Protein AF-L8FSL2-F1 (afdb_monomer_lite)

Structure (mmCIF, N/CA/C/O backbone):
data_AF-L8FSL2-F1
#
_entry.id   AF-L8FSL2-F1
#
loop_
_atom_site.group_PDB
_atom_site.id
_atom_site.type_symbol
_atom_site.label_atom_id
_atom_site.label_alt_id
_atom_site.label_comp_id
_atom_site.label_asym_id
_atom_site.label_entity_id
_atom_site.label_seq_id
_atom_site.pdbx_PDB_ins_code
_atom_site.Cartn_x
_atom_site.Cartn_y
_atom_site.Cartn_z
_atom_site.occupancy
_atom_site.B_iso_or_equiv
_atom_site.auth_seq_id
_atom_site.auth_comp_id
_atom_site.auth_asym_id
_atom_site.auth_atom_id
_atom_site.pdbx_PDB_model_num
ATOM 1 N N . MET A 1 1 ? -20.593 7.889 14.963 1.00 85.62 1 MET A N 1
ATOM 2 C CA . MET A 1 1 ? -21.126 7.656 16.326 1.00 85.62 1 MET A CA 1
ATOM 3 C C . MET A 1 1 ? -20.438 6.464 16.985 1.00 85.62 1 MET A C 1
ATOM 5 O O . MET A 1 1 ? -19.899 6.651 18.063 1.00 85.62 1 MET A O 1
ATOM 9 N N . LEU A 1 2 ? -20.350 5.302 16.321 1.00 91.69 2 LEU A N 1
ATOM 10 C CA . LEU A 1 2 ? -19.698 4.102 16.872 1.00 91.69 2 LEU A CA 1
ATOM 11 C C . LEU A 1 2 ? -18.225 4.297 17.281 1.00 91.69 2 LEU A C 1
ATOM 13 O O . LEU A 1 2 ? -17.812 3.770 18.304 1.00 91.69 2 LEU A O 1
ATOM 17 N N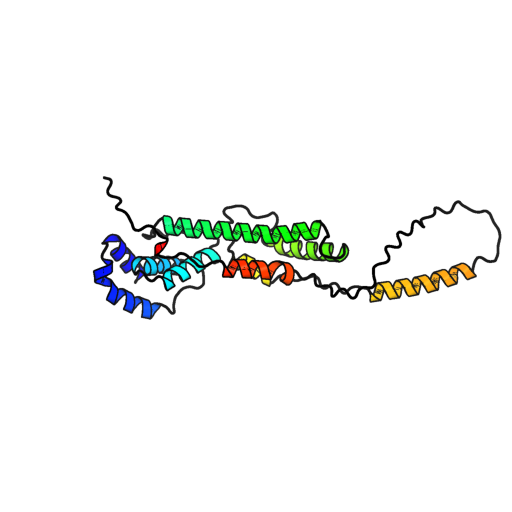 . ALA A 1 3 ? -17.456 5.118 16.560 1.00 90.88 3 ALA A N 1
ATOM 18 C CA . ALA A 1 3 ? -16.078 5.433 16.952 1.00 90.88 3 ALA A CA 1
ATOM 19 C C . ALA A 1 3 ? -15.971 6.127 18.324 1.00 90.88 3 ALA A C 1
ATOM 21 O O . ALA A 1 3 ? -15.072 5.805 19.084 1.00 90.88 3 ALA A O 1
ATOM 22 N N . LYS A 1 4 ? -16.925 7.002 18.679 1.00 91.56 4 LYS A N 1
ATOM 23 C CA . LYS A 1 4 ? -16.974 7.623 20.017 1.00 91.56 4 LYS A CA 1
ATOM 24 C C . LYS A 1 4 ? -17.310 6.606 21.104 1.00 91.56 4 LYS A C 1
ATOM 26 O O . LYS A 1 4 ? -16.819 6.698 22.215 1.00 91.56 4 LYS A O 1
ATOM 31 N N . VAL A 1 5 ? -18.171 5.638 20.785 1.00 92.75 5 VAL A N 1
ATOM 32 C CA . VAL A 1 5 ? -18.437 4.517 21.696 1.00 92.75 5 VAL A CA 1
ATOM 33 C C . VAL A 1 5 ? -17.178 3.666 21.846 1.00 92.75 5 VAL A C 1
ATOM 35 O O . VAL A 1 5 ? -16.868 3.260 22.950 1.00 92.75 5 VAL A O 1
ATOM 38 N N . SER A 1 6 ? -16.430 3.448 20.761 1.00 92.94 6 SER A N 1
ATOM 39 C CA . SER A 1 6 ? -15.174 2.683 20.789 1.00 92.94 6 SER A CA 1
ATOM 40 C C . SER A 1 6 ? -14.124 3.354 21.672 1.00 92.94 6 SER A C 1
ATOM 42 O O . SER A 1 6 ? -13.482 2.674 22.453 1.00 92.94 6 SER A O 1
ATOM 44 N N . GLU A 1 7 ? -13.996 4.678 21.580 1.00 92.25 7 GLU A N 1
ATOM 45 C CA . GLU A 1 7 ? -13.141 5.488 22.456 1.00 92.25 7 GLU A CA 1
ATOM 46 C C . GLU A 1 7 ? -13.506 5.282 23.934 1.00 92.25 7 GLU A C 1
ATOM 48 O O . GLU A 1 7 ? -12.658 4.880 24.716 1.00 92.25 7 GLU A O 1
ATOM 53 N N . LEU A 1 8 ? -14.790 5.405 24.295 1.00 92.44 8 LEU A N 1
ATOM 54 C CA . LEU A 1 8 ? -15.246 5.159 25.671 1.00 92.44 8 LEU A CA 1
ATOM 55 C C . LEU A 1 8 ? -15.024 3.716 26.142 1.00 92.44 8 LEU A C 1
ATOM 57 O O . LEU A 1 8 ? -14.771 3.489 27.320 1.00 92.44 8 LEU A O 1
ATOM 61 N N . VAL A 1 9 ? -15.182 2.740 25.250 1.00 91.56 9 VAL A N 1
ATOM 62 C CA . VAL A 1 9 ? -15.001 1.319 25.575 1.00 91.56 9 VAL A CA 1
ATOM 63 C C . VAL A 1 9 ? -13.530 0.996 25.814 1.00 91.56 9 VAL A C 1
ATOM 65 O O . VAL A 1 9 ? -13.242 0.214 26.716 1.00 91.56 9 VAL A O 1
ATOM 68 N N . ASP A 1 10 ? -12.625 1.603 25.042 1.00 88.62 10 ASP A N 1
ATOM 69 C CA . ASP A 1 10 ? -11.177 1.496 25.248 1.00 88.62 10 ASP A CA 1
ATOM 70 C C . ASP A 1 10 ? -10.758 2.200 26.550 1.00 88.62 10 ASP A C 1
ATOM 72 O O . ASP A 1 10 ? -10.072 1.599 27.373 1.00 88.62 10 ASP A O 1
ATOM 76 N N . ASP A 1 11 ? -11.266 3.415 26.798 1.00 88.88 11 ASP A N 1
ATOM 77 C CA . ASP A 1 11 ? -10.952 4.208 27.996 1.00 88.88 11 ASP A CA 1
ATOM 78 C C . ASP A 1 11 ? -11.447 3.561 29.303 1.00 88.88 11 ASP A C 1
ATOM 80 O O . ASP A 1 11 ? -10.788 3.653 30.340 1.00 88.88 11 ASP A O 1
ATOM 84 N N . LEU A 1 12 ? -12.632 2.939 29.280 1.00 89.25 12 LEU A N 1
ATOM 85 C CA . LEU A 1 12 ? -13.256 2.310 30.452 1.00 89.25 12 LEU A CA 1
ATOM 86 C C . LEU A 1 12 ? -12.946 0.812 30.581 1.00 89.25 12 LEU A C 1
ATOM 88 O O . LEU A 1 12 ? -13.422 0.198 31.537 1.00 89.25 12 LEU A O 1
ATOM 92 N N . ASP A 1 13 ? -12.210 0.235 29.626 1.00 87.06 13 ASP A N 1
ATOM 93 C CA . ASP A 1 13 ? -11.911 -1.201 29.521 1.00 87.06 13 ASP A CA 1
ATOM 94 C C . ASP A 1 13 ? -13.163 -2.080 29.724 1.00 87.06 13 ASP A C 1
ATOM 96 O O . ASP A 1 13 ? -13.193 -2.998 30.542 1.00 87.06 13 ASP A O 1
ATOM 100 N N . CYS A 1 14 ? -14.251 -1.739 29.020 1.00 89.88 14 CYS A N 1
ATOM 101 C CA . CYS A 1 14 ? -15.583 -2.324 29.239 1.00 89.88 14 CYS A CA 1
ATOM 102 C C . CYS A 1 14 ? -16.149 -3.061 28.014 1.00 89.88 14 CYS A C 1
ATOM 104 O O . CYS A 1 14 ? -17.360 -3.081 27.764 1.00 89.88 14 CYS A O 1
ATOM 106 N N . TYR A 1 15 ? -15.261 -3.667 27.221 1.00 89.50 15 TYR A N 1
ATOM 107 C CA . TYR A 1 15 ? -15.635 -4.411 26.017 1.00 89.50 15 TYR A CA 1
ATOM 108 C C . TYR A 1 15 ? -16.675 -5.503 26.307 1.00 89.50 15 TYR A C 1
ATOM 110 O O . TYR A 1 15 ? -17.661 -5.597 25.573 1.00 89.50 15 TYR A O 1
ATOM 118 N N . GLU A 1 16 ? -16.510 -6.297 27.376 1.00 89.88 16 GLU A N 1
ATOM 119 C CA . GLU A 1 16 ? -17.418 -7.421 27.648 1.00 89.88 16 GLU A CA 1
ATOM 120 C C . GLU A 1 16 ? -18.869 -6.964 27.875 1.00 89.88 16 GLU A C 1
ATOM 122 O O . GLU A 1 16 ? -19.811 -7.682 27.543 1.00 89.88 16 GLU A O 1
ATOM 127 N N . GLN A 1 17 ? -19.077 -5.758 28.411 1.00 91.50 17 GLN A N 1
ATOM 128 C CA . GLN A 1 17 ? -20.413 -5.224 28.690 1.00 91.50 17 GLN A CA 1
ATOM 129 C C . GLN A 1 17 ? -21.128 -4.742 27.422 1.00 91.50 17 GLN A C 1
ATOM 131 O O . GLN A 1 17 ? -22.359 -4.663 27.403 1.00 91.50 17 GLN A O 1
ATOM 136 N N . VAL A 1 18 ? -20.380 -4.419 26.364 1.00 91.19 18 VAL A N 1
ATOM 137 C CA . VAL A 1 18 ? -20.924 -3.867 25.115 1.00 91.19 18 VAL A CA 1
ATOM 138 C C . VAL A 1 18 ? -20.806 -4.810 23.922 1.00 91.19 18 VAL A C 1
ATOM 140 O O . VAL A 1 18 ? -21.361 -4.493 22.873 1.00 91.19 18 VAL A O 1
ATOM 143 N N . GLU A 1 19 ? -20.130 -5.953 24.066 1.00 90.69 19 GLU A N 1
ATOM 144 C CA . GLU A 1 19 ? -19.794 -6.893 22.986 1.00 90.69 19 GLU A CA 1
ATOM 145 C C . GLU A 1 19 ? -20.994 -7.208 22.081 1.00 90.69 19 GLU A C 1
ATOM 147 O O . GLU A 1 19 ? -20.946 -6.976 20.872 1.00 90.69 19 GLU A O 1
ATOM 152 N N . VAL A 1 20 ? -22.117 -7.634 22.671 1.00 90.12 20 VAL A N 1
ATOM 153 C CA . VAL A 1 20 ? -23.330 -8.011 21.923 1.00 90.12 20 VAL A CA 1
ATOM 154 C C . VAL A 1 20 ? -23.884 -6.842 21.105 1.00 90.12 20 VAL A C 1
ATOM 156 O O . VAL A 1 20 ? -24.297 -7.016 19.957 1.00 90.12 20 VAL A O 1
ATOM 159 N N . PHE A 1 21 ? -23.902 -5.638 21.677 1.00 90.44 21 PHE A N 1
ATOM 160 C CA . PHE A 1 21 ? -24.404 -4.452 20.985 1.00 90.44 21 PHE A CA 1
ATOM 161 C C . PHE A 1 21 ? -23.424 -3.972 19.912 1.00 90.44 21 PHE A C 1
ATOM 163 O O . PHE A 1 21 ? -23.852 -3.620 18.811 1.00 90.44 21 PHE A O 1
ATOM 170 N N . GLY A 1 22 ? -22.124 -4.026 20.207 1.00 91.12 22 GLY A N 1
ATOM 171 C CA . GLY A 1 22 ? -21.040 -3.731 19.277 1.00 91.12 22 GLY A CA 1
ATOM 172 C C . GLY A 1 22 ? -21.148 -4.567 18.010 1.00 91.12 22 GLY A C 1
ATOM 173 O O . GLY A 1 22 ? -21.210 -4.011 16.914 1.00 91.12 22 GLY A O 1
ATOM 174 N N . ASP A 1 23 ? -21.289 -5.883 18.157 1.00 90.88 23 ASP A N 1
ATOM 175 C CA . ASP A 1 23 ? -21.471 -6.812 17.041 1.00 90.88 23 ASP A CA 1
ATOM 176 C C . ASP A 1 23 ? -22.681 -6.460 16.168 1.00 90.88 23 ASP A C 1
ATOM 178 O O . ASP A 1 23 ? -22.596 -6.465 14.936 1.00 90.88 23 ASP A O 1
ATOM 182 N N . ILE A 1 24 ? -23.818 -6.125 16.787 1.00 92.19 24 ILE A N 1
ATOM 183 C CA . ILE A 1 24 ? -25.038 -5.746 16.062 1.00 92.19 24 ILE A CA 1
ATOM 184 C C . ILE A 1 24 ? -24.805 -4.463 15.256 1.00 92.19 24 ILE A C 1
ATOM 186 O O . ILE A 1 24 ? -25.139 -4.414 14.068 1.00 92.19 24 ILE A O 1
ATOM 190 N N . TRP A 1 25 ? -24.224 -3.432 15.872 1.00 92.94 25 TRP A N 1
ATOM 191 C CA . TRP A 1 25 ? -23.958 -2.157 15.205 1.00 92.94 25 TRP A CA 1
ATOM 192 C C . TRP A 1 25 ? -22.940 -2.304 14.075 1.00 92.94 25 TRP A C 1
ATOM 194 O O . TRP A 1 25 ? -23.129 -1.742 12.996 1.00 92.94 25 TRP A O 1
ATOM 204 N N . ILE A 1 26 ? -21.888 -3.095 14.287 1.00 93.44 26 ILE A N 1
ATOM 205 C CA . ILE A 1 26 ? -20.849 -3.340 13.286 1.00 93.44 26 ILE A CA 1
ATOM 206 C C . ILE A 1 26 ? -21.430 -4.064 12.076 1.00 93.44 26 ILE A C 1
ATOM 208 O O . ILE A 1 26 ? -21.218 -3.610 10.955 1.00 93.44 26 ILE A O 1
ATOM 212 N N . ARG A 1 27 ? -22.232 -5.118 12.268 1.00 90.88 27 ARG A N 1
ATOM 213 C CA . ARG A 1 27 ? -22.874 -5.851 11.157 1.00 90.88 27 ARG A CA 1
ATOM 214 C C . ARG A 1 27 ? -23.773 -4.964 10.298 1.00 90.88 27 ARG A C 1
ATOM 216 O O . ARG A 1 27 ? -23.866 -5.160 9.089 1.00 90.88 27 ARG A O 1
ATOM 223 N N . GLN A 1 28 ? -24.437 -3.979 10.901 1.00 88.88 28 GLN A N 1
ATOM 224 C CA . GLN A 1 28 ? -25.258 -3.018 10.158 1.00 88.88 28 GLN A CA 1
ATOM 225 C C . GLN A 1 28 ? -24.415 -2.044 9.325 1.00 88.88 28 GLN A C 1
ATOM 227 O O . GLN A 1 28 ? -24.882 -1.552 8.297 1.00 88.88 28 GLN A O 1
ATOM 232 N N . LEU A 1 29 ? -23.179 -1.781 9.750 1.00 86.88 29 LEU A N 1
ATOM 233 C CA . LEU A 1 29 ? -22.280 -0.804 9.142 1.00 86.88 29 LEU A CA 1
ATOM 234 C C . LEU A 1 29 ? -21.191 -1.433 8.261 1.00 86.88 29 LEU A C 1
ATOM 236 O O . LEU A 1 29 ? -20.587 -0.719 7.472 1.00 86.88 29 LEU A O 1
ATOM 240 N N . GLU A 1 30 ? -20.951 -2.740 8.330 1.00 81.25 30 GLU A N 1
ATOM 241 C CA . GLU A 1 30 ? -19.851 -3.438 7.643 1.00 81.25 30 GLU A CA 1
ATOM 242 C C . GLU A 1 30 ? -19.759 -3.134 6.136 1.00 81.25 30 GLU A C 1
ATOM 244 O O . GLU A 1 30 ? -18.671 -2.942 5.595 1.00 81.25 30 GLU A O 1
ATOM 249 N N . LYS A 1 31 ? -20.902 -2.982 5.455 1.00 82.75 31 LYS A N 1
ATOM 250 C CA . LYS A 1 31 ? -20.961 -2.625 4.023 1.00 82.75 31 LYS A CA 1
ATOM 251 C C . LYS A 1 31 ? -20.361 -1.250 3.698 1.00 82.75 31 LYS A C 1
ATOM 253 O O . LYS A 1 31 ? -20.172 -0.940 2.526 1.00 82.75 31 LYS A O 1
ATOM 258 N N . SER A 1 32 ? -20.090 -0.433 4.712 1.00 85.12 32 SER A N 1
ATOM 259 C CA . SER A 1 32 ? -19.511 0.906 4.594 1.00 85.12 32 SER A CA 1
ATOM 260 C C . SER A 1 32 ? -18.005 0.954 4.877 1.00 85.12 32 SER A C 1
ATOM 262 O O . SER A 1 32 ? -17.461 2.050 5.004 1.00 85.12 32 SER A O 1
ATOM 264 N N . LEU A 1 33 ? -17.316 -0.196 4.965 1.00 90.62 33 LEU A N 1
ATOM 265 C CA . LEU A 1 33 ? -15.861 -0.224 5.136 1.00 90.62 33 LEU A CA 1
ATOM 266 C C . LEU A 1 33 ? -15.160 0.542 3.989 1.00 90.62 33 LEU A C 1
ATOM 268 O O . LEU A 1 33 ? -15.317 0.169 2.820 1.00 90.62 33 LEU A O 1
ATOM 272 N N . PRO A 1 34 ? -14.372 1.592 4.291 1.00 92.56 34 PRO A N 1
ATOM 273 C CA . PRO A 1 34 ? -13.714 2.397 3.272 1.00 92.56 34 PRO A CA 1
ATOM 274 C C . PRO A 1 34 ? -12.671 1.605 2.484 1.00 92.56 34 PRO A C 1
ATOM 276 O O . PRO A 1 34 ? -11.894 0.824 3.036 1.00 92.56 34 PRO A O 1
ATOM 279 N N . LYS A 1 35 ? -12.634 1.851 1.173 1.00 93.19 35 LYS A N 1
ATOM 280 C CA . LYS A 1 35 ? -11.647 1.276 0.243 1.00 93.19 35 LYS A CA 1
ATOM 281 C C . LYS A 1 35 ? -10.441 2.183 0.012 1.00 93.19 35 LYS A C 1
ATOM 283 O O . LYS A 1 35 ? -9.518 1.800 -0.692 1.00 93.19 35 LYS A O 1
ATOM 288 N N . GLU A 1 36 ? -10.462 3.376 0.587 1.00 92.56 36 GLU A N 1
ATOM 289 C CA . GLU A 1 36 ? -9.422 4.388 0.452 1.00 92.56 36 GLU A CA 1
ATOM 290 C C . GLU A 1 36 ? -8.966 4.839 1.837 1.00 92.56 36 GLU A C 1
ATOM 292 O O . GLU A 1 36 ? -9.696 4.709 2.826 1.00 92.56 36 GLU A O 1
ATOM 297 N N . TYR A 1 37 ? -7.744 5.364 1.909 1.00 94.81 37 TYR A N 1
ATOM 298 C CA . TYR A 1 37 ? -7.222 5.943 3.137 1.00 94.81 37 TYR A CA 1
ATOM 299 C C . TYR A 1 37 ? -7.880 7.297 3.411 1.00 94.81 37 TYR A C 1
ATOM 301 O O . TYR A 1 37 ? -7.940 8.165 2.545 1.00 94.81 37 TYR A O 1
ATOM 309 N N . GLY A 1 38 ? -8.362 7.479 4.635 1.00 94.62 38 GLY A N 1
ATOM 310 C CA . GLY A 1 38 ? -9.020 8.701 5.070 1.00 94.62 38 GLY A CA 1
ATOM 311 C C . GLY A 1 38 ? -9.521 8.575 6.502 1.00 94.62 38 GLY A C 1
ATOM 312 O O . GLY A 1 38 ? -9.325 7.547 7.156 1.00 94.62 38 GLY A O 1
ATOM 313 N N . ARG A 1 39 ? -10.204 9.619 6.983 1.00 94.88 39 ARG A N 1
ATOM 314 C CA . ARG A 1 39 ? -10.723 9.675 8.357 1.00 94.88 39 ARG A CA 1
ATOM 315 C C . ARG A 1 39 ? -11.571 8.455 8.704 1.00 94.88 39 ARG A C 1
ATOM 317 O O . ARG A 1 39 ? -11.341 7.839 9.737 1.00 94.88 39 ARG A O 1
ATOM 324 N N . ASP A 1 40 ? -12.505 8.084 7.837 1.00 94.62 40 ASP A N 1
ATOM 325 C CA . ASP A 1 40 ? -13.419 6.975 8.111 1.00 94.62 40 ASP A CA 1
ATOM 326 C C . ASP A 1 40 ? -12.681 5.641 8.248 1.00 94.62 40 ASP A C 1
ATOM 328 O O . ASP A 1 40 ? -13.036 4.834 9.103 1.00 94.62 40 ASP A O 1
ATOM 332 N N . LEU A 1 41 ? -11.614 5.421 7.473 1.00 96.50 41 LEU A N 1
ATOM 333 C CA . LEU A 1 41 ? -10.809 4.205 7.587 1.00 96.50 41 LEU A CA 1
ATOM 334 C C . LEU A 1 41 ? -10.105 4.139 8.947 1.00 96.50 41 LEU A C 1
ATOM 336 O O . LEU A 1 41 ? -10.085 3.086 9.575 1.00 96.50 41 LEU A O 1
ATOM 340 N N . ILE A 1 42 ? -9.573 5.269 9.418 1.00 96.44 42 ILE A N 1
ATOM 341 C CA . ILE A 1 42 ? -8.918 5.377 10.728 1.00 96.44 42 ILE A CA 1
ATOM 342 C C . ILE A 1 42 ? -9.926 5.078 11.849 1.00 96.44 42 ILE A C 1
ATOM 344 O O . ILE A 1 42 ? -9.619 4.317 12.767 1.00 96.44 42 ILE A O 1
ATOM 348 N N . LEU A 1 43 ? -11.162 5.582 11.732 1.00 95.50 43 LEU A N 1
ATOM 349 C CA . LEU A 1 43 ? -12.248 5.239 12.657 1.00 95.50 43 LEU A CA 1
ATOM 350 C C . LEU A 1 43 ? -12.561 3.737 12.633 1.00 95.50 43 LEU A C 1
ATOM 352 O O . LEU A 1 43 ? -12.749 3.137 13.687 1.00 95.50 43 LEU A O 1
ATOM 356 N N . TRP A 1 44 ? -12.591 3.113 11.454 1.00 96.38 44 TRP A N 1
ATOM 357 C CA . TRP A 1 44 ? -12.818 1.673 11.323 1.00 96.38 44 TRP A CA 1
ATOM 358 C C . TRP A 1 44 ? -11.684 0.826 11.898 1.00 96.38 44 TRP A C 1
ATOM 360 O O . TRP A 1 44 ? -11.961 -0.233 12.460 1.00 96.38 44 TRP A O 1
ATOM 370 N N . ILE A 1 45 ? -10.433 1.284 11.820 1.00 96.56 45 ILE A N 1
ATOM 371 C CA . ILE A 1 45 ? -9.299 0.634 12.492 1.00 96.56 45 ILE A CA 1
ATOM 372 C C . ILE A 1 45 ? -9.516 0.644 14.008 1.00 96.56 45 ILE A C 1
ATOM 374 O O . ILE A 1 45 ? -9.393 -0.409 14.626 1.00 96.56 45 ILE A O 1
ATOM 378 N N . LEU A 1 46 ? -9.914 1.780 14.596 1.00 95.62 46 LEU A N 1
ATOM 379 C CA . LEU A 1 46 ? -10.239 1.854 16.025 1.00 95.62 46 LEU A CA 1
ATOM 380 C C . LEU A 1 46 ? -11.409 0.929 16.390 1.00 95.62 46 LEU A C 1
ATOM 382 O O . LEU A 1 46 ? -11.271 0.089 17.272 1.00 95.62 46 LEU A O 1
ATOM 386 N N . ILE A 1 47 ? -12.543 1.053 15.690 1.00 95.00 47 ILE A N 1
ATOM 387 C CA . ILE A 1 47 ? -13.756 0.258 15.953 1.00 95.00 47 ILE A CA 1
ATOM 388 C C . ILE A 1 47 ? -13.430 -1.238 15.902 1.00 95.00 47 ILE A C 1
ATOM 390 O O . ILE A 1 47 ? -13.746 -1.985 16.822 1.00 95.00 47 ILE A O 1
ATOM 394 N N . SER A 1 48 ? -12.781 -1.689 14.829 1.00 95.38 48 SER A N 1
ATOM 395 C CA . SER A 1 48 ? -12.472 -3.109 14.650 1.00 95.38 48 SER A CA 1
ATOM 396 C C . SER A 1 48 ? -11.435 -3.632 15.642 1.00 95.38 48 SER A C 1
ATOM 398 O O . SER A 1 48 ? -11.491 -4.806 16.001 1.00 95.38 48 SER A O 1
ATOM 400 N N . PHE A 1 49 ? -10.529 -2.776 16.116 1.00 95.00 49 PHE A N 1
ATOM 401 C CA . PHE A 1 49 ? -9.584 -3.118 17.169 1.00 95.00 49 PHE A CA 1
ATOM 402 C C . PHE A 1 49 ? -10.283 -3.296 18.524 1.00 95.00 49 PHE A C 1
ATOM 404 O O . PHE A 1 49 ? -10.192 -4.370 19.118 1.00 95.00 49 PHE A O 1
ATOM 411 N N . VAL A 1 50 ? -11.033 -2.281 18.968 1.00 93.81 50 VAL A N 1
ATOM 412 C CA . VAL A 1 50 ? -11.721 -2.262 20.271 1.00 93.81 50 VAL A CA 1
ATOM 413 C C . VAL A 1 50 ? -12.746 -3.389 20.372 1.00 93.81 50 VAL A C 1
ATOM 415 O O . VAL A 1 50 ? -12.772 -4.124 21.354 1.00 93.81 50 VAL A O 1
ATOM 418 N N . PHE A 1 51 ? -13.545 -3.593 19.321 1.00 93.38 51 PHE A N 1
ATOM 419 C CA . PHE A 1 51 ? -14.561 -4.647 19.283 1.00 93.38 51 PHE A CA 1
ATOM 420 C C . PHE A 1 51 ? -14.030 -6.010 18.808 1.00 93.38 51 PHE A C 1
ATOM 422 O O . PHE A 1 51 ? -14.815 -6.873 18.420 1.00 93.38 51 PHE A O 1
ATOM 429 N N . ARG A 1 52 ? -12.704 -6.204 18.793 1.00 93.19 52 ARG A N 1
ATOM 430 C CA . ARG A 1 52 ? -12.030 -7.478 18.479 1.00 93.19 52 ARG A CA 1
ATOM 431 C C . ARG A 1 52 ? -12.456 -8.120 17.141 1.00 93.19 52 ARG A C 1
ATOM 433 O O . ARG A 1 52 ? -12.395 -9.338 16.963 1.00 93.19 52 ARG A O 1
ATOM 440 N N . GLN A 1 53 ? -12.803 -7.303 16.145 1.00 94.62 53 GLN A N 1
ATOM 441 C CA . GLN A 1 53 ? -13.220 -7.740 14.808 1.00 94.62 53 GLN A CA 1
ATOM 442 C C . GLN A 1 53 ? -12.011 -8.013 13.907 1.00 94.62 53 GLN A C 1
ATOM 444 O O . GLN A 1 53 ? -11.633 -7.189 13.071 1.00 94.62 53 GLN A O 1
ATOM 449 N N . SER A 1 54 ? -11.412 -9.196 14.051 1.00 94.69 54 SER A N 1
ATOM 450 C CA . SER A 1 54 ? -10.169 -9.576 13.357 1.00 94.69 54 SER A CA 1
ATOM 451 C C . SER A 1 54 ? -10.211 -9.362 11.836 1.00 94.69 54 SER A C 1
ATOM 453 O O . SER A 1 54 ? -9.290 -8.777 11.267 1.00 94.69 54 SER A O 1
ATOM 455 N N . GLY A 1 55 ? -11.296 -9.774 11.169 1.00 94.81 55 GLY A N 1
ATOM 456 C CA . GLY A 1 55 ? -11.435 -9.627 9.715 1.00 94.81 55 GLY A CA 1
ATOM 457 C C . GLY A 1 55 ? -11.472 -8.166 9.259 1.00 94.81 55 GLY A C 1
ATOM 458 O O . GLY A 1 55 ? -10.762 -7.789 8.324 1.00 94.81 55 GLY A O 1
ATOM 459 N N . LEU A 1 56 ? -12.244 -7.330 9.959 1.00 95.94 56 LEU A N 1
ATOM 460 C CA . LEU A 1 56 ? -12.357 -5.902 9.654 1.00 95.94 56 LEU A CA 1
ATOM 461 C C . LEU A 1 56 ? -11.062 -5.161 9.962 1.00 95.94 56 LEU A C 1
ATOM 463 O O . LEU A 1 56 ? -10.622 -4.359 9.144 1.00 95.94 56 LEU A O 1
ATOM 467 N N . PHE A 1 57 ? -10.415 -5.476 11.084 1.00 97.06 57 PHE A N 1
ATOM 468 C CA . PHE A 1 57 ? -9.142 -4.872 11.466 1.00 97.06 57 PHE A CA 1
ATOM 469 C C . PHE A 1 57 ? -8.055 -5.183 10.441 1.00 97.06 57 PHE A C 1
ATOM 471 O O . PHE A 1 57 ? -7.376 -4.284 9.937 1.00 97.06 57 PHE A O 1
ATOM 478 N N . LYS A 1 58 ? -7.954 -6.455 10.047 1.00 97.38 58 LYS A N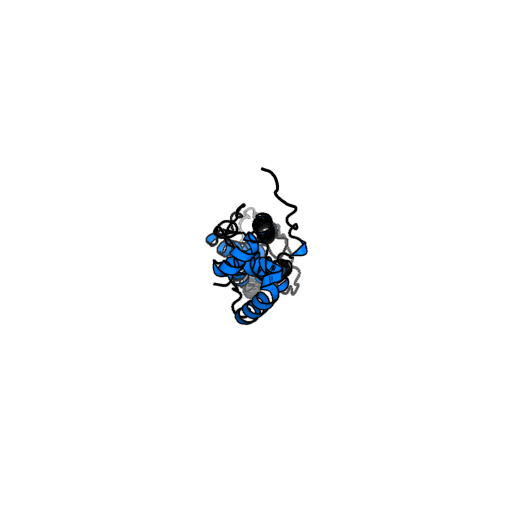 1
ATOM 479 C CA . LYS A 1 58 ? -7.026 -6.905 9.014 1.00 97.38 58 LYS A CA 1
ATOM 480 C C . LYS A 1 58 ? -7.286 -6.200 7.680 1.00 97.38 58 LYS A C 1
ATOM 482 O O . LYS A 1 58 ? -6.356 -5.678 7.070 1.00 97.38 58 LYS A O 1
ATOM 487 N N . SER A 1 59 ? -8.545 -6.110 7.249 1.00 96.81 59 SER A N 1
ATOM 488 C CA . SER A 1 59 ? -8.899 -5.424 6.000 1.00 96.81 59 SER A CA 1
ATOM 489 C C . SER A 1 59 ? -8.628 -3.917 6.058 1.00 96.81 59 SER A C 1
ATOM 491 O O . SER A 1 59 ? -8.048 -3.366 5.125 1.00 96.81 59 SER A O 1
ATOM 493 N N . ALA A 1 60 ? -9.012 -3.241 7.142 1.00 97.31 60 ALA A N 1
ATOM 494 C CA . ALA A 1 60 ? -8.859 -1.796 7.281 1.00 97.31 60 ALA A CA 1
ATOM 495 C C . ALA A 1 60 ? -7.380 -1.383 7.340 1.00 97.31 60 ALA A C 1
ATOM 497 O O . ALA A 1 60 ? -6.956 -0.450 6.658 1.00 97.31 60 ALA A O 1
ATOM 498 N N . THR A 1 61 ? -6.569 -2.125 8.098 1.00 97.94 61 THR A N 1
ATOM 499 C CA . THR A 1 61 ? -5.120 -1.892 8.173 1.00 97.94 61 THR A CA 1
ATOM 500 C C . THR A 1 61 ? -4.422 -2.218 6.855 1.00 97.94 61 THR A C 1
ATOM 502 O O . THR A 1 61 ? -3.546 -1.459 6.443 1.00 97.94 61 THR A O 1
ATOM 505 N N . ARG A 1 62 ? -4.846 -3.268 6.132 1.00 98.00 62 ARG A N 1
ATOM 506 C CA . ARG A 1 62 ? -4.373 -3.540 4.763 1.00 98.00 62 ARG A CA 1
ATOM 507 C C . ARG A 1 62 ? -4.626 -2.347 3.840 1.00 98.00 62 ARG A C 1
ATOM 509 O O . ARG A 1 62 ? -3.709 -1.927 3.137 1.00 98.00 62 ARG A O 1
ATOM 516 N N . THR A 1 63 ? -5.835 -1.784 3.854 1.00 98.06 63 THR A N 1
ATOM 517 C CA . THR A 1 63 ? -6.157 -0.583 3.067 1.00 98.06 63 THR A CA 1
ATOM 518 C C . THR A 1 63 ? -5.257 0.588 3.464 1.00 98.06 63 THR A C 1
ATOM 520 O O . THR A 1 63 ? -4.721 1.263 2.590 1.00 98.06 63 THR A O 1
ATOM 523 N N . ALA A 1 64 ? -5.015 0.805 4.761 1.00 97.88 64 ALA A N 1
ATOM 524 C CA . ALA A 1 64 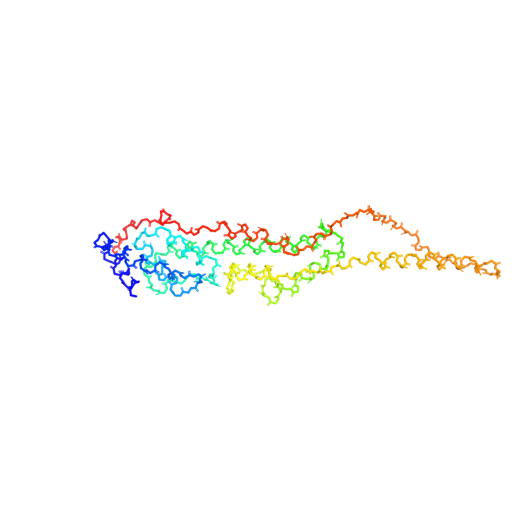? -4.149 1.891 5.219 1.00 97.88 64 ALA A CA 1
ATOM 525 C C . ALA A 1 64 ? -2.702 1.744 4.718 1.00 97.88 64 ALA A C 1
ATOM 527 O O . ALA A 1 64 ? -2.129 2.717 4.232 1.00 97.88 64 ALA A O 1
ATOM 528 N N . ILE A 1 65 ? -2.142 0.531 4.760 1.00 98.25 65 ILE A N 1
ATOM 529 C CA . ILE A 1 65 ? -0.793 0.230 4.251 1.00 98.25 65 ILE A CA 1
ATOM 530 C C . ILE A 1 65 ? -0.685 0.527 2.748 1.00 98.25 65 ILE A C 1
ATOM 532 O O . ILE A 1 65 ? 0.304 1.098 2.296 1.00 98.25 65 ILE A O 1
ATOM 536 N N . LEU A 1 66 ? -1.703 0.149 1.970 1.00 97.94 66 LEU A N 1
ATOM 537 C CA . LEU A 1 66 ? -1.686 0.249 0.509 1.00 97.94 66 LEU A CA 1
ATOM 538 C C . LEU A 1 66 ? -1.991 1.654 -0.027 1.00 97.94 66 LEU A C 1
ATOM 540 O O . LEU A 1 66 ? -1.444 2.051 -1.059 1.00 97.94 66 LEU A O 1
ATOM 544 N N . HIS A 1 67 ? -2.879 2.389 0.645 1.00 97.25 67 HIS A N 1
ATOM 545 C CA . HIS A 1 67 ? -3.431 3.647 0.140 1.00 97.25 67 HIS A CA 1
ATOM 546 C C . HIS A 1 67 ? -2.849 4.897 0.806 1.00 97.25 67 HIS A C 1
ATOM 548 O O . HIS A 1 67 ? -2.983 5.976 0.233 1.00 97.25 67 HIS A O 1
ATOM 554 N N . SER A 1 68 ? -2.211 4.792 1.977 1.00 95.62 68 SER A N 1
ATOM 555 C CA . SER A 1 68 ? -1.671 5.976 2.653 1.00 95.62 68 SER A CA 1
ATOM 556 C C . SER A 1 68 ? -0.532 6.619 1.855 1.00 95.62 68 SER A C 1
ATOM 558 O O . SER A 1 68 ? 0.416 5.947 1.439 1.00 95.62 68 SER A O 1
ATOM 560 N N . THR A 1 69 ? -0.603 7.939 1.691 1.00 95.06 69 THR A N 1
ATOM 561 C CA . THR A 1 69 ? 0.406 8.773 1.018 1.00 95.06 69 THR A CA 1
ATOM 562 C C . THR A 1 69 ? 1.459 9.340 1.971 1.00 95.06 69 THR A C 1
ATOM 564 O O . THR A 1 69 ? 2.379 10.031 1.542 1.00 95.06 69 THR A O 1
ATOM 567 N N . GLY A 1 70 ? 1.363 9.035 3.264 1.00 92.88 70 GLY A N 1
ATOM 568 C CA . GLY A 1 70 ? 2.311 9.498 4.269 1.00 92.88 70 GLY A CA 1
ATOM 569 C C . GLY A 1 70 ? 2.243 8.685 5.561 1.00 92.88 70 GLY A C 1
ATOM 570 O O . GLY A 1 70 ? 1.654 7.597 5.581 1.00 92.88 70 GLY A O 1
ATOM 571 N N . PRO A 1 71 ? 2.849 9.195 6.645 1.00 92.31 71 PRO A N 1
ATOM 572 C CA . PRO A 1 71 ? 2.736 8.584 7.960 1.00 92.31 71 PRO A CA 1
ATOM 573 C C . PRO A 1 71 ? 1.272 8.457 8.398 1.00 92.31 71 PRO A C 1
ATOM 575 O O . PRO A 1 71 ? 0.476 9.386 8.256 1.00 92.31 71 PRO A O 1
ATOM 578 N N . PHE A 1 72 ? 0.924 7.298 8.944 1.00 93.12 72 PHE A N 1
ATOM 579 C CA . PHE A 1 72 ? -0.375 7.011 9.524 1.00 93.12 72 PHE A CA 1
ATOM 580 C C . PHE A 1 72 ? -0.676 7.996 10.653 1.00 93.12 72 PHE A C 1
ATOM 582 O O . PHE A 1 72 ? 0.121 8.156 11.579 1.00 93.12 72 PHE A O 1
ATOM 589 N N . MET A 1 73 ? -1.841 8.633 10.577 1.00 90.12 73 MET A N 1
ATOM 590 C CA . MET A 1 73 ? -2.299 9.607 11.561 1.00 90.12 73 MET A CA 1
ATOM 591 C C . MET A 1 73 ? -3.364 8.965 12.444 1.00 90.12 73 MET A C 1
ATOM 593 O O . MET A 1 73 ? -4.358 8.450 11.941 1.00 90.12 73 MET A O 1
ATOM 597 N N . THR A 1 74 ? -3.187 9.029 13.762 1.00 90.50 74 THR A N 1
ATOM 598 C CA . THR A 1 74 ? -4.169 8.492 14.718 1.00 90.50 74 THR A CA 1
ATOM 599 C C . THR A 1 74 ? -5.364 9.419 14.933 1.00 90.50 74 THR A C 1
ATOM 601 O O . THR A 1 74 ? -6.360 8.990 15.499 1.00 90.50 74 THR A O 1
ATOM 604 N N . LEU A 1 75 ? -5.300 10.670 14.458 1.00 90.69 75 LEU A N 1
ATOM 605 C CA . LEU A 1 75 ? -6.347 11.689 14.635 1.00 90.69 75 LEU A CA 1
ATOM 606 C C . LEU A 1 75 ? -6.741 11.911 16.104 1.00 90.69 75 LEU A C 1
ATOM 608 O O . LEU A 1 75 ? -7.914 12.136 16.386 1.00 90.69 75 LEU A O 1
ATOM 612 N N . GLU A 1 76 ? -5.769 11.807 17.016 1.00 88.56 76 GLU A N 1
ATOM 613 C CA . GLU A 1 76 ? -5.974 11.923 18.473 1.00 88.56 76 GLU A CA 1
ATOM 614 C C . GLU A 1 76 ? -6.903 10.848 19.066 1.00 88.56 76 GLU A C 1
ATOM 616 O O . GLU A 1 76 ? -7.307 10.941 20.218 1.00 88.56 76 GLU A O 1
ATOM 621 N N . LEU A 1 77 ? -7.216 9.798 18.302 1.00 89.56 77 LEU A N 1
ATOM 622 C CA . LEU A 1 77 ? -7.972 8.647 18.786 1.00 89.56 77 LEU A CA 1
ATOM 623 C C . LEU A 1 77 ? -7.073 7.726 19.622 1.00 89.56 77 LEU A C 1
ATOM 625 O O . LEU A 1 77 ? -5.861 7.683 19.364 1.00 89.56 77 LEU A O 1
ATOM 629 N N . PRO A 1 78 ? -7.648 6.908 20.526 1.00 90.00 78 PRO A N 1
ATOM 630 C CA . PRO A 1 78 ? -6.912 5.934 21.337 1.00 90.00 78 PRO A CA 1
ATOM 631 C C . PRO A 1 78 ? -6.474 4.709 20.509 1.00 90.00 78 PRO A C 1
ATOM 633 O O . PRO A 1 78 ? -6.735 3.550 20.813 1.00 90.00 78 PRO A O 1
ATOM 636 N N . ILE A 1 79 ? -5.796 4.954 19.391 1.00 91.12 79 ILE A N 1
ATOM 637 C CA . ILE A 1 79 ? -5.162 3.923 18.579 1.00 91.12 79 ILE A CA 1
ATOM 638 C C . ILE A 1 79 ? -3.780 3.674 19.166 1.00 91.12 79 ILE A C 1
ATOM 640 O O . ILE A 1 79 ? -2.944 4.578 19.224 1.00 91.12 79 ILE A O 1
ATOM 644 N N . ARG A 1 80 ? -3.519 2.424 19.558 1.00 91.12 80 ARG A N 1
ATOM 645 C CA . ARG A 1 80 ? -2.230 2.034 20.137 1.00 91.12 80 ARG A CA 1
ATOM 646 C C . ARG A 1 80 ? -1.069 2.447 19.222 1.00 91.12 80 ARG A C 1
ATOM 648 O O . ARG A 1 80 ? -1.120 2.141 18.025 1.00 91.12 80 ARG A O 1
ATOM 655 N N . PRO A 1 81 ? 0.014 3.035 19.764 1.00 91.50 81 PRO A N 1
ATOM 656 C CA . PRO A 1 81 ? 1.176 3.437 18.969 1.00 91.50 81 PRO A CA 1
ATOM 657 C C . PRO A 1 81 ? 1.750 2.299 18.114 1.00 91.50 81 PRO A C 1
ATOM 659 O O . PRO A 1 81 ? 2.125 2.512 16.964 1.00 91.50 81 PRO A O 1
ATOM 662 N N . THR A 1 82 ? 1.714 1.068 18.632 1.00 93.06 82 THR A N 1
ATOM 663 C CA . THR A 1 82 ? 2.169 -0.143 17.933 1.00 93.06 82 THR A CA 1
ATOM 664 C C . THR A 1 82 ? 1.398 -0.428 16.641 1.00 93.06 82 THR A C 1
ATOM 666 O O . THR A 1 82 ? 1.965 -0.979 15.700 1.00 93.06 82 THR A O 1
ATOM 669 N N . ILE A 1 83 ? 0.118 -0.049 16.555 1.00 95.38 83 ILE A N 1
ATOM 670 C CA . ILE A 1 83 ? -0.686 -0.199 15.334 1.00 95.38 83 ILE A CA 1
ATOM 671 C C . ILE A 1 83 ? -0.193 0.794 14.280 1.00 95.38 83 ILE A C 1
ATOM 673 O O . ILE A 1 83 ? 0.117 0.391 13.158 1.00 95.38 83 ILE A O 1
ATOM 677 N N . ALA A 1 84 ? -0.073 2.072 14.650 1.00 95.12 84 ALA A N 1
ATOM 678 C CA . ALA A 1 84 ? 0.403 3.126 13.756 1.00 95.12 84 ALA A CA 1
ATOM 679 C C . ALA A 1 84 ? 1.825 2.837 13.243 1.00 95.12 84 ALA A C 1
ATOM 681 O O . ALA A 1 84 ? 2.082 2.920 12.042 1.00 95.12 84 ALA A O 1
ATOM 682 N N . GLU A 1 85 ? 2.728 2.423 14.135 1.00 95.00 85 GLU A N 1
ATOM 683 C CA . GLU A 1 85 ? 4.102 2.047 13.800 1.00 95.00 85 GLU A CA 1
ATOM 684 C C . GLU A 1 85 ? 4.147 0.877 12.811 1.00 95.00 85 GLU A C 1
ATOM 686 O O . GLU A 1 85 ? 4.839 0.946 11.797 1.00 95.00 85 GLU A O 1
ATOM 691 N N . ARG A 1 86 ? 3.371 -0.189 13.048 1.00 96.44 86 ARG A N 1
ATOM 692 C CA . ARG A 1 86 ? 3.355 -1.362 12.161 1.00 96.44 86 ARG A CA 1
ATOM 693 C C . ARG A 1 86 ? 2.740 -1.061 10.796 1.00 96.44 86 ARG A C 1
ATOM 695 O O . ARG A 1 86 ? 3.249 -1.582 9.804 1.00 96.44 86 ARG A O 1
ATOM 702 N N . ILE A 1 87 ? 1.700 -0.224 10.726 1.00 97.06 87 ILE A N 1
ATOM 703 C CA . ILE A 1 87 ? 1.153 0.265 9.447 1.00 97.06 87 ILE A CA 1
ATOM 704 C C . ILE A 1 87 ? 2.236 1.033 8.683 1.00 97.06 87 ILE A C 1
ATOM 706 O O . ILE A 1 87 ? 2.479 0.743 7.513 1.00 97.06 87 ILE A O 1
ATOM 710 N N . ASN A 1 88 ? 2.915 1.971 9.349 1.00 96.19 88 ASN A N 1
ATOM 711 C CA . ASN A 1 88 ? 3.964 2.779 8.730 1.00 96.19 88 ASN A CA 1
ATOM 712 C C . ASN A 1 88 ? 5.138 1.935 8.253 1.00 96.19 88 ASN A C 1
ATOM 714 O O . ASN A 1 88 ? 5.558 2.072 7.108 1.00 96.19 88 ASN A O 1
ATOM 718 N N . ARG A 1 89 ? 5.621 1.016 9.086 1.00 96.12 89 ARG A N 1
ATOM 719 C CA . ARG A 1 89 ? 6.718 0.124 8.728 1.00 96.12 89 ARG A CA 1
ATOM 720 C C . ARG A 1 89 ? 6.377 -0.728 7.503 1.00 96.12 89 ARG A C 1
ATOM 722 O O . ARG A 1 89 ? 7.144 -0.731 6.549 1.00 96.12 89 ARG A O 1
ATOM 729 N N . GLN A 1 90 ? 5.209 -1.380 7.480 1.00 97.38 90 GLN A N 1
ATOM 730 C CA . GLN A 1 90 ? 4.798 -2.173 6.312 1.00 97.38 90 GLN A CA 1
ATOM 731 C C . GLN A 1 90 ? 4.604 -1.312 5.058 1.00 97.38 90 GLN A C 1
ATOM 733 O O . GLN A 1 90 ? 4.937 -1.756 3.963 1.00 97.38 90 GLN A O 1
ATOM 738 N N . ARG A 1 91 ? 4.097 -0.079 5.198 1.00 97.06 91 ARG A N 1
ATOM 739 C CA . ARG A 1 91 ? 4.000 0.874 4.084 1.00 97.06 91 ARG A CA 1
ATOM 740 C C . ARG A 1 91 ? 5.381 1.191 3.506 1.00 97.06 91 ARG A C 1
ATOM 742 O O . ARG A 1 91 ? 5.547 1.145 2.291 1.00 97.06 91 ARG A O 1
ATOM 749 N N . LEU A 1 92 ? 6.353 1.522 4.356 1.00 96.62 92 LEU A N 1
ATOM 750 C CA . LEU A 1 92 ? 7.706 1.888 3.931 1.00 96.62 92 LEU A CA 1
ATOM 751 C C . LEU A 1 92 ? 8.431 0.710 3.271 1.00 96.62 92 LEU A C 1
ATOM 753 O O . LEU A 1 92 ? 8.907 0.862 2.150 1.00 96.62 92 LEU A O 1
ATOM 757 N N . GLU A 1 93 ? 8.409 -0.472 3.894 1.00 96.25 93 GLU A N 1
ATOM 758 C CA . GLU A 1 93 ? 8.976 -1.709 3.329 1.00 96.25 93 GLU A CA 1
ATOM 759 C C . GLU A 1 93 ? 8.368 -2.032 1.952 1.00 96.25 93 GLU A C 1
ATOM 761 O O . GLU A 1 93 ? 9.054 -2.469 1.026 1.00 96.25 93 GLU A O 1
ATOM 766 N N . LEU A 1 94 ? 7.060 -1.818 1.794 1.00 97.25 94 LEU A N 1
ATOM 767 C CA . LEU A 1 94 ? 6.362 -2.072 0.539 1.00 97.25 94 LEU A CA 1
ATOM 768 C C . LEU A 1 94 ? 6.754 -1.073 -0.559 1.00 97.25 94 LEU A C 1
ATOM 770 O O . LEU A 1 94 ? 6.974 -1.482 -1.701 1.00 97.25 94 LEU A O 1
ATOM 774 N N . LEU A 1 95 ? 6.839 0.219 -0.229 1.00 96.69 95 LEU A N 1
ATOM 775 C CA . LEU A 1 95 ? 7.231 1.275 -1.168 1.00 96.69 95 LEU A CA 1
ATOM 776 C C . LEU A 1 95 ? 8.700 1.164 -1.577 1.00 96.69 95 LEU A C 1
ATOM 778 O O . LEU A 1 95 ? 9.013 1.366 -2.750 1.00 96.69 95 LEU A O 1
ATOM 782 N N . GLU A 1 96 ? 9.575 0.782 -0.650 1.00 96.06 96 GLU A N 1
ATOM 783 C CA . GLU A 1 96 ? 10.975 0.488 -0.938 1.00 96.06 96 GLU A CA 1
ATOM 784 C C . GLU A 1 96 ? 11.083 -0.653 -1.951 1.00 96.06 96 GLU A C 1
ATOM 786 O O . GLU A 1 96 ? 11.621 -0.454 -3.037 1.00 96.06 96 GLU A O 1
ATOM 791 N N . ARG A 1 97 ? 10.469 -1.812 -1.674 1.00 96.19 97 ARG A N 1
ATOM 792 C CA . ARG A 1 97 ? 10.486 -2.969 -2.590 1.00 96.19 97 ARG A CA 1
ATOM 793 C C . ARG A 1 97 ? 9.913 -2.640 -3.967 1.00 96.19 97 ARG A C 1
ATOM 795 O O . ARG A 1 97 ? 10.457 -3.067 -4.982 1.00 96.19 97 ARG A O 1
ATOM 802 N N . LEU A 1 98 ? 8.817 -1.885 -4.011 1.00 95.62 98 LEU A N 1
ATOM 803 C CA . LEU A 1 98 ? 8.208 -1.438 -5.261 1.00 95.62 98 LEU A CA 1
ATOM 804 C C . LEU A 1 98 ? 9.172 -0.567 -6.076 1.00 95.62 98 LEU A C 1
ATOM 806 O O . LEU A 1 98 ? 9.346 -0.785 -7.275 1.00 95.62 98 LEU A O 1
ATOM 810 N N . THR A 1 99 ? 9.804 0.398 -5.412 1.00 94.75 99 THR A N 1
ATOM 811 C CA . THR A 1 99 ? 10.770 1.318 -6.015 1.00 94.75 99 THR A CA 1
ATOM 812 C C . THR A 1 99 ? 11.989 0.543 -6.517 1.00 94.75 99 THR A C 1
ATOM 814 O O . THR A 1 99 ? 12.348 0.667 -7.687 1.00 94.75 99 THR A O 1
ATOM 817 N N . THR A 1 100 ? 12.553 -0.357 -5.705 1.00 95.50 100 THR A N 1
ATOM 818 C CA . THR A 1 100 ? 13.649 -1.255 -6.102 1.00 95.50 100 THR A CA 1
ATOM 819 C C . THR A 1 100 ? 13.309 -2.065 -7.352 1.00 95.50 100 THR A C 1
ATOM 821 O O . THR A 1 100 ? 14.132 -2.136 -8.261 1.00 95.50 100 THR A O 1
ATOM 824 N N . ASN A 1 101 ? 12.099 -2.623 -7.455 1.00 95.00 101 ASN A N 1
ATOM 825 C CA . ASN A 1 101 ? 11.688 -3.383 -8.639 1.00 95.00 101 ASN A CA 1
ATOM 826 C C . ASN A 1 101 ? 11.639 -2.509 -9.902 1.00 95.00 101 ASN A C 1
ATOM 828 O O . ASN A 1 101 ? 12.125 -2.918 -10.956 1.00 95.00 101 ASN A O 1
ATOM 832 N N . ILE A 1 102 ? 11.090 -1.292 -9.802 1.00 94.56 102 ILE A N 1
ATOM 833 C CA . ILE A 1 102 ? 11.039 -0.350 -10.931 1.00 94.56 102 ILE A CA 1
ATOM 834 C C . ILE A 1 102 ? 12.457 0.016 -11.387 1.00 94.56 102 ILE A C 1
ATOM 836 O O . ILE A 1 102 ? 12.744 -0.017 -12.585 1.00 94.56 102 ILE A O 1
ATOM 840 N N . HIS A 1 103 ? 13.356 0.323 -10.451 1.00 94.75 103 HIS A N 1
ATOM 841 C CA . HIS A 1 103 ? 14.733 0.689 -10.783 1.00 94.75 103 HIS A CA 1
ATOM 842 C C . HIS A 1 103 ? 15.564 -0.495 -11.282 1.00 94.75 103 HIS A C 1
ATOM 844 O O . HIS A 1 103 ? 16.334 -0.315 -12.215 1.00 94.75 103 HIS A O 1
ATOM 850 N N . GLY A 1 104 ? 15.334 -1.715 -10.793 1.00 94.19 104 GLY A N 1
ATOM 851 C CA . GLY A 1 104 ? 15.970 -2.916 -11.344 1.00 94.19 104 GLY A CA 1
ATOM 852 C C . GLY A 1 104 ? 15.603 -3.171 -12.813 1.00 94.19 104 GLY A C 1
ATOM 853 O O . GLY A 1 104 ? 16.426 -3.654 -13.593 1.00 94.19 104 GLY A O 1
ATOM 854 N N . VAL A 1 105 ? 14.387 -2.799 -13.236 1.00 93.44 105 VAL A N 1
ATOM 855 C CA . VAL A 1 105 ? 14.020 -2.811 -14.662 1.00 93.44 105 VAL A CA 1
ATOM 856 C C . VAL A 1 105 ? 14.771 -1.731 -15.436 1.00 93.44 105 VAL A C 1
ATOM 858 O O . VAL A 1 105 ? 15.266 -2.021 -16.523 1.00 93.44 105 VAL A O 1
ATOM 861 N N . VAL A 1 106 ? 14.893 -0.518 -14.885 1.00 94.38 106 VAL A N 1
ATOM 862 C CA . VAL A 1 106 ? 15.696 0.556 -15.498 1.00 94.38 106 VAL A CA 1
ATOM 863 C C . VAL A 1 106 ? 17.147 0.112 -15.687 1.00 94.38 106 VAL A C 1
ATOM 865 O O . VAL A 1 106 ? 17.676 0.254 -16.785 1.00 94.38 106 VAL A O 1
ATOM 868 N N . ASP A 1 107 ? 17.766 -0.468 -14.662 1.00 93.81 107 ASP A N 1
ATOM 869 C CA . ASP A 1 107 ? 19.164 -0.895 -14.702 1.00 93.81 107 ASP A CA 1
ATOM 870 C C . ASP A 1 107 ? 19.389 -2.018 -15.720 1.00 93.81 107 ASP A C 1
ATOM 872 O O . ASP A 1 107 ? 20.309 -1.926 -16.530 1.00 93.81 107 ASP A O 1
ATOM 876 N N . GLY A 1 108 ? 18.513 -3.029 -15.764 1.00 92.12 108 GLY A N 1
ATOM 877 C CA . GLY A 1 108 ? 18.604 -4.089 -16.779 1.00 92.12 108 GLY A CA 1
ATOM 878 C C . GLY A 1 108 ? 18.484 -3.547 -18.210 1.00 92.12 108 GLY A C 1
ATOM 879 O O . GLY A 1 108 ? 19.256 -3.914 -19.090 1.00 92.12 108 GLY A O 1
ATOM 880 N N . LEU A 1 109 ? 17.576 -2.591 -18.438 1.00 92.12 109 LEU A N 1
ATOM 881 C CA . LEU A 1 109 ? 17.453 -1.928 -19.742 1.00 92.12 109 LEU A CA 1
ATOM 882 C C . LEU A 1 109 ? 18.677 -1.060 -20.093 1.00 92.12 109 LEU A C 1
ATOM 884 O O . LEU A 1 109 ? 18.980 -0.893 -21.269 1.00 92.12 109 LEU A O 1
ATOM 888 N N . CYS A 1 110 ? 19.384 -0.505 -19.103 1.00 91.25 110 CYS A N 1
ATOM 889 C CA . CYS A 1 110 ? 20.638 0.222 -19.327 1.00 91.25 110 CYS A CA 1
ATOM 890 C C . CYS A 1 110 ? 21.800 -0.712 -19.694 1.00 91.25 110 CYS A C 1
ATOM 892 O O . CYS A 1 110 ? 22.665 -0.320 -20.476 1.00 91.25 110 CYS A O 1
ATOM 894 N N . VAL A 1 111 ? 21.838 -1.920 -19.122 1.00 92.12 111 VAL A N 1
ATOM 895 C CA . VAL A 1 111 ? 22.850 -2.940 -19.444 1.00 92.12 111 VAL A CA 1
ATOM 896 C C . VAL A 1 111 ? 22.635 -3.508 -20.851 1.00 92.12 111 VAL A C 1
ATOM 898 O O . VAL A 1 111 ? 23.613 -3.818 -21.529 1.00 92.12 111 VAL A O 1
ATOM 901 N N . GLY A 1 112 ? 21.382 -3.591 -21.308 1.00 83.00 112 GLY A N 1
ATOM 902 C CA . GLY A 1 112 ? 21.041 -4.100 -22.638 1.00 83.00 112 GLY A CA 1
ATOM 903 C C . GLY A 1 112 ? 21.039 -5.629 -22.714 1.00 83.00 112 GLY A C 1
ATOM 904 O O . GLY A 1 112 ? 21.461 -6.199 -23.717 1.00 83.00 112 GLY A O 1
ATOM 905 N N . ASP A 1 113 ? 20.652 -6.302 -21.626 1.00 77.31 113 ASP A N 1
ATOM 906 C CA . ASP A 1 113 ? 20.647 -7.767 -21.513 1.00 77.31 113 ASP A CA 1
ATOM 907 C C . ASP A 1 113 ? 19.290 -8.411 -21.845 1.00 77.31 113 ASP A C 1
ATOM 909 O O . ASP A 1 113 ? 19.164 -9.639 -21.819 1.00 77.31 113 ASP A O 1
ATOM 913 N N . ARG A 1 114 ? 18.267 -7.603 -22.157 1.00 77.00 114 ARG A N 1
ATOM 914 C CA . ARG A 1 114 ? 16.890 -8.082 -22.345 1.00 77.00 114 ARG A CA 1
ATOM 915 C C . ARG A 1 114 ? 16.537 -8.277 -23.812 1.00 77.00 114 ARG A C 1
ATOM 917 O O . ARG A 1 114 ? 15.793 -9.207 -24.128 1.00 77.00 114 ARG A O 1
ATOM 924 N N . CYS A 1 115 ? 17.015 -7.401 -24.693 1.00 85.44 115 CYS A N 1
ATOM 925 C CA . CYS A 1 115 ? 16.690 -7.425 -26.117 1.00 85.44 115 CYS A CA 1
ATOM 926 C C . CYS A 1 115 ? 17.810 -6.808 -26.975 1.00 85.44 115 CYS A C 1
ATOM 928 O O . CYS A 1 115 ? 18.966 -6.729 -26.573 1.00 85.44 115 CYS A O 1
ATOM 930 N N . SER A 1 116 ? 17.472 -6.392 -28.198 1.00 86.62 116 SER A N 1
ATOM 931 C CA . SER A 1 116 ? 18.350 -5.574 -29.035 1.00 86.62 116 SER A CA 1
ATOM 932 C C . SER A 1 116 ? 18.619 -4.219 -28.384 1.00 86.62 116 SER A C 1
ATOM 934 O O . SER A 1 116 ? 17.766 -3.672 -27.678 1.00 86.62 116 SER A O 1
ATOM 936 N N . PHE A 1 117 ? 19.779 -3.643 -28.698 1.00 86.69 117 PHE A N 1
ATOM 937 C CA . PHE A 1 117 ? 20.163 -2.308 -28.251 1.00 86.69 117 PHE A CA 1
ATOM 938 C C . PHE A 1 117 ? 19.072 -1.267 -28.548 1.00 86.69 117 PHE A C 1
ATOM 940 O O . PHE A 1 117 ? 18.742 -0.442 -27.694 1.00 86.69 117 PHE A O 1
ATOM 947 N N . GLU A 1 118 ? 18.471 -1.320 -29.739 1.00 88.75 118 GLU A N 1
ATOM 948 C CA . GLU A 1 118 ? 17.402 -0.418 -30.157 1.00 88.75 118 GLU A CA 1
ATOM 949 C C . GLU A 1 118 ? 16.141 -0.611 -29.311 1.00 88.75 118 GLU A C 1
ATOM 951 O O . GLU A 1 118 ? 15.547 0.371 -28.858 1.00 88.75 118 GLU A O 1
ATOM 956 N N . CYS A 1 119 ? 15.729 -1.860 -29.080 1.00 86.69 119 CYS A N 1
ATOM 957 C CA . CYS A 1 119 ? 14.562 -2.160 -28.258 1.00 86.69 119 CYS A CA 1
ATOM 958 C C . CYS A 1 119 ? 14.746 -1.694 -26.813 1.00 86.69 119 CYS A C 1
ATOM 960 O O . CYS A 1 119 ? 13.876 -0.996 -26.279 1.00 86.69 119 CYS A O 1
ATOM 962 N N . ASP A 1 120 ? 15.871 -2.043 -26.193 1.00 89.25 120 ASP A N 1
ATOM 963 C CA . ASP A 1 120 ? 16.139 -1.699 -24.801 1.00 89.25 120 ASP A CA 1
ATOM 964 C C . ASP A 1 120 ? 16.246 -0.178 -24.645 1.00 89.25 120 ASP A C 1
ATOM 966 O O . ASP A 1 120 ? 15.614 0.393 -23.755 1.00 89.25 120 ASP A O 1
ATOM 970 N N . SER A 1 121 ? 16.883 0.510 -25.599 1.00 91.06 121 SER A N 1
ATOM 971 C CA . SER A 1 121 ? 16.932 1.978 -25.648 1.00 91.06 121 SER A CA 1
ATOM 972 C C . SER A 1 121 ? 15.542 2.617 -25.764 1.00 91.06 121 SER A C 1
ATOM 974 O O . SER A 1 121 ? 15.230 3.581 -25.055 1.00 91.06 121 SER A O 1
ATOM 976 N N . MET A 1 122 ? 14.676 2.095 -26.641 1.00 91.94 122 MET A N 1
ATOM 977 C CA . MET A 1 122 ? 13.305 2.593 -26.803 1.00 91.94 122 MET A CA 1
ATOM 978 C C . MET A 1 122 ? 12.455 2.339 -25.557 1.00 91.94 122 MET A C 1
ATOM 980 O O . MET A 1 122 ? 11.716 3.226 -25.120 1.00 91.94 122 MET A O 1
ATOM 984 N N . THR A 1 123 ? 12.568 1.147 -24.976 1.00 92.44 123 THR A N 1
ATOM 985 C CA . THR A 1 123 ? 11.826 0.727 -23.783 1.00 92.44 123 THR A CA 1
ATOM 986 C C . THR A 1 123 ? 12.256 1.537 -22.565 1.00 92.44 123 THR A C 1
ATOM 988 O O . THR A 1 123 ? 11.401 2.074 -21.859 1.00 92.44 123 THR A O 1
ATOM 991 N N . LEU A 1 124 ? 13.564 1.731 -22.379 1.00 94.69 124 LEU A N 1
ATOM 992 C CA . LEU A 1 124 ? 14.141 2.602 -21.357 1.00 94.69 124 LEU A CA 1
ATOM 993 C C . LEU A 1 124 ? 13.642 4.040 -21.507 1.00 94.69 124 LEU A C 1
ATOM 995 O O . LEU A 1 124 ? 13.153 4.642 -20.550 1.00 94.69 124 LEU A O 1
ATOM 999 N N . GLY A 1 125 ? 13.715 4.587 -22.723 1.00 94.50 125 GLY A N 1
ATOM 1000 C CA . GLY A 1 125 ? 13.231 5.931 -23.020 1.00 94.50 125 GLY A CA 1
ATOM 1001 C C . GLY A 1 125 ? 11.736 6.089 -22.731 1.00 94.50 125 GLY A C 1
ATOM 1002 O O . GLY A 1 125 ? 11.324 7.095 -22.152 1.00 94.50 125 GLY A O 1
ATOM 1003 N N . ALA A 1 126 ? 10.920 5.096 -23.096 1.00 94.38 126 ALA A N 1
ATOM 1004 C CA . ALA A 1 126 ? 9.485 5.081 -22.824 1.00 94.38 126 ALA A CA 1
ATOM 1005 C C . ALA A 1 126 ? 9.180 5.003 -21.322 1.00 94.38 126 ALA A C 1
ATOM 1007 O O . ALA A 1 126 ? 8.297 5.722 -20.846 1.00 94.38 126 ALA A O 1
ATOM 1008 N N . LEU A 1 127 ? 9.912 4.173 -20.574 1.00 95.00 127 LEU A N 1
ATOM 1009 C CA . LEU A 1 127 ? 9.774 4.054 -19.126 1.00 95.00 127 LEU A CA 1
ATOM 1010 C C . LEU A 1 127 ? 10.134 5.375 -18.440 1.00 95.00 127 LEU A C 1
ATOM 1012 O O . LEU A 1 127 ? 9.288 5.964 -17.768 1.00 95.00 127 LEU A O 1
ATOM 1016 N N . LEU A 1 128 ? 11.340 5.898 -18.685 1.00 95.38 128 LEU A N 1
ATOM 1017 C CA . LEU A 1 128 ? 11.834 7.135 -18.070 1.00 95.38 128 LEU A CA 1
ATOM 1018 C C . LEU A 1 128 ? 10.940 8.341 -18.374 1.00 95.38 128 LEU A C 1
ATOM 1020 O O . LEU A 1 128 ? 10.676 9.142 -17.478 1.00 95.38 128 LEU A O 1
ATOM 1024 N N . LYS A 1 129 ? 10.431 8.465 -19.608 1.00 95.12 129 LYS A N 1
ATOM 1025 C CA . LYS A 1 129 ? 9.487 9.535 -19.981 1.00 95.12 129 LYS A CA 1
ATOM 1026 C C . LYS A 1 129 ? 8.193 9.500 -19.167 1.00 95.12 129 LYS A C 1
ATOM 1028 O O . LYS A 1 129 ? 7.590 10.551 -18.978 1.00 95.12 129 LYS A O 1
ATOM 1033 N N . GLN A 1 130 ? 7.760 8.324 -18.713 1.00 94.06 130 GLN A N 1
ATOM 1034 C CA . GLN A 1 130 ? 6.505 8.156 -17.979 1.00 94.06 130 GLN A CA 1
ATOM 1035 C C . GLN A 1 130 ? 6.694 8.219 -16.461 1.00 94.06 130 GLN A C 1
ATOM 1037 O O . GLN A 1 130 ? 5.840 8.779 -15.784 1.00 94.06 130 GLN A O 1
ATOM 1042 N N . ILE A 1 131 ? 7.809 7.718 -15.920 1.00 93.50 131 ILE A N 1
ATOM 1043 C CA . ILE A 1 131 ? 8.030 7.683 -14.463 1.00 93.50 131 ILE A CA 1
ATOM 1044 C C . ILE A 1 131 ? 8.629 8.986 -13.901 1.00 93.50 131 ILE A C 1
ATOM 1046 O O . ILE A 1 131 ? 8.342 9.345 -12.762 1.00 93.50 131 ILE A O 1
ATOM 1050 N N . ARG A 1 132 ? 9.404 9.745 -14.696 1.00 94.19 132 ARG A N 1
ATOM 1051 C CA . ARG A 1 132 ? 9.972 11.049 -14.289 1.00 94.19 132 ARG A CA 1
ATOM 1052 C C . ARG A 1 132 ? 8.933 12.096 -13.879 1.00 94.19 132 ARG A C 1
ATOM 1054 O O . ARG A 1 132 ? 9.082 12.646 -12.792 1.00 94.19 132 ARG A O 1
ATOM 1061 N N . PRO A 1 133 ? 7.895 12.400 -14.685 1.00 93.19 133 PRO A N 1
ATOM 1062 C CA . PRO A 1 133 ? 6.904 13.408 -14.299 1.00 93.19 133 PRO A CA 1
ATOM 1063 C C . PRO A 1 133 ? 6.105 13.021 -13.047 1.00 93.19 133 PRO A C 1
ATOM 1065 O O . PRO A 1 133 ? 5.446 13.873 -12.466 1.00 93.19 133 PRO A O 1
ATOM 1068 N N . LEU A 1 134 ? 6.174 11.754 -12.630 1.00 90.00 134 LEU A N 1
ATOM 1069 C CA . LEU A 1 134 ? 5.503 11.221 -11.448 1.00 90.00 134 LEU A CA 1
ATOM 1070 C C . LEU A 1 134 ? 6.412 11.185 -10.214 1.00 90.00 134 LEU A C 1
ATOM 1072 O O . LEU A 1 134 ? 6.008 10.657 -9.188 1.00 90.00 134 LEU A O 1
ATOM 1076 N N . GLY A 1 135 ? 7.642 11.704 -10.304 1.00 91.50 135 GLY A N 1
ATOM 1077 C CA . GLY A 1 135 ? 8.585 11.735 -9.181 1.00 91.50 135 GLY A CA 1
ATOM 1078 C C . GLY A 1 135 ? 9.183 10.373 -8.811 1.00 91.50 135 GLY A C 1
ATOM 1079 O O . GLY A 1 135 ? 9.813 10.256 -7.769 1.00 91.50 135 GLY A O 1
ATOM 1080 N N . LEU A 1 136 ? 9.016 9.353 -9.661 1.00 92.06 136 LEU A N 1
ATOM 1081 C CA . LEU A 1 136 ? 9.607 8.018 -9.483 1.00 92.06 136 LEU A CA 1
ATOM 1082 C C . LEU A 1 136 ? 11.021 7.909 -10.081 1.00 92.06 136 LEU A C 1
ATOM 1084 O O . LEU A 1 136 ? 11.630 6.844 -10.064 1.00 92.06 136 LEU A O 1
ATOM 1088 N N . TRP A 1 137 ? 11.531 8.993 -10.673 1.00 90.56 137 TRP A N 1
ATOM 1089 C CA . TRP A 1 137 ? 12.915 9.093 -11.127 1.00 90.56 137 TRP A CA 1
ATOM 1090 C C . TRP A 1 137 ? 13.449 10.521 -10.919 1.00 90.56 137 TRP A C 1
ATOM 1092 O O . TRP A 1 137 ? 12.885 11.445 -11.518 1.00 90.56 137 TRP A O 1
ATOM 1102 N N . PRO A 1 138 ? 14.557 10.728 -10.175 1.00 89.62 138 PRO A N 1
ATOM 1103 C CA . PRO A 1 138 ? 15.360 9.725 -9.451 1.00 89.62 138 PRO A CA 1
ATOM 1104 C C . PRO A 1 138 ? 14.547 8.974 -8.375 1.00 89.62 138 PRO A C 1
ATOM 1106 O O . PRO A 1 138 ? 13.439 9.417 -8.074 1.00 89.62 138 PRO A O 1
ATOM 1109 N N . PRO A 1 139 ? 15.046 7.840 -7.840 1.00 88.38 139 PRO A N 1
ATOM 1110 C CA . PRO A 1 139 ? 14.316 7.067 -6.839 1.00 88.38 139 PRO A CA 1
ATOM 1111 C C . PRO A 1 139 ? 13.836 7.952 -5.680 1.00 88.38 139 PRO A C 1
ATOM 1113 O O . PRO A 1 139 ? 14.659 8.678 -5.110 1.00 88.38 139 PRO A O 1
ATOM 1116 N N . PRO A 1 140 ? 12.540 7.922 -5.318 1.00 89.75 140 PRO A N 1
ATOM 1117 C CA . PRO A 1 140 ? 12.078 8.585 -4.111 1.00 89.75 140 PRO A CA 1
ATOM 1118 C C . PRO A 1 140 ? 12.713 7.919 -2.889 1.00 89.75 140 PRO A C 1
ATOM 1120 O O . PRO A 1 140 ? 12.961 6.713 -2.879 1.00 89.75 140 PRO A O 1
ATOM 1123 N N . SER A 1 141 ? 12.970 8.709 -1.852 1.00 87.69 141 SER A N 1
ATOM 1124 C CA . SER A 1 141 ? 13.500 8.226 -0.580 1.00 87.69 141 SER A CA 1
ATOM 1125 C C . SER A 1 141 ? 12.432 8.251 0.507 1.00 87.69 141 SER A C 1
ATOM 1127 O O . SER A 1 141 ? 11.414 8.943 0.400 1.00 87.69 141 SER A O 1
ATOM 1129 N N . GLU A 1 142 ? 12.696 7.534 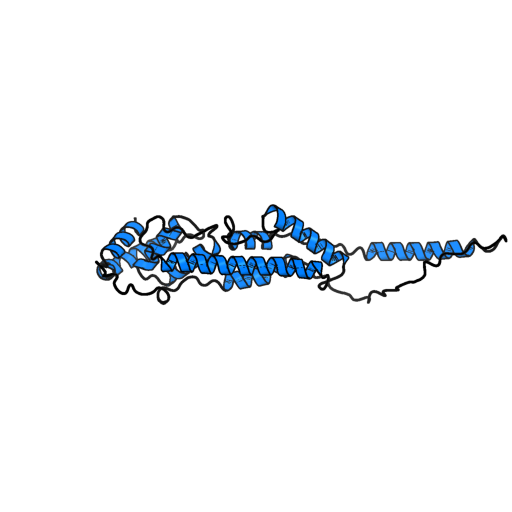1.598 1.00 86.38 142 GLU A N 1
ATOM 1130 C CA . GLU A 1 142 ? 11.922 7.643 2.833 1.00 86.38 142 GLU A CA 1
ATOM 1131 C C . GLU A 1 142 ? 11.749 9.126 3.235 1.00 86.38 142 GLU A C 1
ATOM 1133 O O . GLU A 1 142 ? 12.705 9.902 3.107 1.00 86.38 142 GLU A O 1
ATOM 1138 N N . PRO A 1 143 ? 10.543 9.565 3.661 1.00 87.19 143 PRO A N 1
ATOM 1139 C CA . PRO A 1 143 ? 9.346 8.782 4.018 1.00 87.19 143 PRO A CA 1
ATOM 1140 C C . PRO A 1 143 ? 8.360 8.491 2.871 1.00 87.19 143 PRO A C 1
ATOM 1142 O O . PRO A 1 143 ? 7.218 8.088 3.127 1.00 87.19 143 PRO A O 1
ATOM 1145 N N . TYR A 1 144 ? 8.783 8.659 1.612 1.00 89.62 144 TYR A N 1
ATOM 1146 C CA . TYR A 1 144 ? 7.937 8.496 0.424 1.00 89.62 144 TYR A CA 1
ATOM 1147 C C . TYR A 1 144 ? 6.652 9.337 0.510 1.00 89.62 144 TYR A C 1
ATOM 1149 O O . TYR A 1 144 ? 5.553 8.836 0.266 1.00 89.62 144 TYR A O 1
ATOM 1157 N N . THR A 1 145 ? 6.765 10.596 0.938 1.00 88.44 145 THR A N 1
ATOM 1158 C CA . THR A 1 145 ? 5.619 11.517 1.030 1.00 88.44 145 THR A CA 1
ATOM 1159 C C . THR A 1 145 ? 4.957 11.680 -0.336 1.00 88.44 145 THR A C 1
ATOM 1161 O O . THR A 1 145 ? 5.647 11.709 -1.351 1.00 88.44 145 THR A O 1
ATOM 1164 N N . GLU A 1 146 ? 3.630 11.783 -0.356 1.00 91.19 146 GLU A N 1
ATOM 1165 C CA . GLU A 1 146 ? 2.780 11.843 -1.556 1.00 91.19 146 GLU A CA 1
ATOM 1166 C C . GLU A 1 146 ? 2.705 10.543 -2.375 1.00 91.19 146 GLU A C 1
ATOM 1168 O O . GLU A 1 146 ? 1.941 10.464 -3.336 1.00 91.19 146 GLU A O 1
ATOM 1173 N N . PHE A 1 147 ? 3.409 9.481 -1.970 1.00 93.81 147 PHE A N 1
ATOM 1174 C CA . PHE A 1 147 ? 3.346 8.184 -2.638 1.00 93.81 147 PHE A CA 1
ATOM 1175 C C . PHE A 1 147 ? 2.523 7.174 -1.845 1.00 93.81 147 PHE A C 1
ATOM 1177 O O . PHE A 1 147 ? 2.752 6.940 -0.657 1.00 93.81 147 PHE A O 1
ATOM 1184 N N . SER A 1 148 ? 1.593 6.514 -2.530 1.00 96.00 148 SER A N 1
ATOM 1185 C CA . SER A 1 148 ? 0.945 5.293 -2.056 1.00 96.00 148 SER A CA 1
ATOM 1186 C C . SER A 1 148 ? 1.273 4.140 -2.997 1.00 96.00 148 SER A C 1
ATOM 1188 O O . SER A 1 148 ? 1.508 4.345 -4.193 1.00 96.00 148 SER A O 1
ATOM 1190 N N . PHE A 1 149 ? 1.267 2.914 -2.472 1.00 97.00 149 PHE A N 1
ATOM 1191 C CA . PHE A 1 149 ? 1.516 1.731 -3.292 1.00 97.00 149 PHE A CA 1
ATOM 1192 C C . PHE A 1 149 ? 0.502 1.648 -4.436 1.00 97.00 149 PHE A C 1
ATOM 1194 O O . PHE A 1 149 ? 0.885 1.464 -5.588 1.00 97.00 149 PHE A O 1
ATOM 1201 N N . VAL A 1 150 ? -0.786 1.851 -4.138 1.00 96.50 150 VAL A N 1
ATOM 1202 C CA . VAL A 1 150 ? -1.857 1.792 -5.144 1.00 96.50 150 VAL A CA 1
ATOM 1203 C C . VAL A 1 150 ? -1.695 2.879 -6.205 1.00 96.50 150 VAL A C 1
ATOM 1205 O O . VAL A 1 150 ? -1.886 2.593 -7.385 1.00 96.50 150 VAL A O 1
ATOM 1208 N N . GLY A 1 151 ? -1.286 4.096 -5.834 1.00 94.88 151 GLY A N 1
ATOM 1209 C CA . GLY A 1 151 ? -1.034 5.169 -6.800 1.00 94.88 151 GLY A CA 1
ATOM 1210 C C . GLY A 1 151 ? 0.068 4.812 -7.804 1.00 94.88 151 GLY A C 1
ATOM 1211 O O . GLY A 1 151 ? -0.107 4.970 -9.018 1.00 94.88 151 GLY A O 1
ATOM 1212 N N . ILE A 1 152 ? 1.177 4.251 -7.314 1.00 94.31 152 ILE A N 1
ATOM 1213 C CA . ILE A 1 152 ? 2.285 3.797 -8.164 1.00 94.31 152 ILE A CA 1
ATOM 1214 C C . ILE A 1 152 ? 1.880 2.559 -8.976 1.00 94.31 152 ILE A C 1
ATOM 1216 O O . ILE A 1 152 ? 2.146 2.489 -10.173 1.00 94.31 152 ILE A O 1
ATOM 1220 N N . ALA A 1 153 ? 1.188 1.593 -8.378 1.00 95.25 153 ALA A N 1
ATOM 1221 C CA . ALA A 1 153 ? 0.741 0.388 -9.070 1.00 95.25 153 ALA A CA 1
ATOM 1222 C C . ALA A 1 153 ? -0.232 0.717 -10.217 1.00 95.25 153 ALA A C 1
ATOM 1224 O O . ALA A 1 153 ? -0.073 0.221 -11.333 1.00 95.25 153 ALA A O 1
ATOM 1225 N N . CYS A 1 154 ? -1.200 1.610 -9.987 1.00 93.75 154 CYS A N 1
ATOM 1226 C CA . CYS A 1 154 ? -2.100 2.124 -11.023 1.00 93.75 154 CYS A CA 1
ATOM 1227 C C . CYS A 1 154 ? -1.332 2.831 -12.144 1.00 93.75 154 CYS A C 1
ATOM 1229 O O . CYS A 1 154 ? -1.579 2.565 -13.323 1.00 93.75 154 CYS A O 1
ATOM 1231 N N . THR A 1 155 ? -0.356 3.667 -11.782 1.00 90.62 155 THR A N 1
ATOM 1232 C CA . THR A 1 155 ? 0.562 4.293 -12.739 1.00 90.62 155 THR A CA 1
ATOM 1233 C C . THR A 1 155 ? 1.235 3.241 -13.614 1.00 90.62 155 THR A C 1
ATOM 1235 O O . THR A 1 155 ? 1.147 3.312 -14.840 1.00 90.62 155 THR A O 1
ATOM 1238 N N . VAL A 1 156 ? 1.858 2.232 -13.005 1.00 91.62 156 VAL A N 1
ATOM 1239 C CA . VAL A 1 156 ? 2.604 1.205 -13.735 1.00 91.62 156 VAL A CA 1
ATOM 1240 C C . VAL A 1 156 ? 1.692 0.393 -14.657 1.00 91.62 156 VAL A C 1
ATOM 1242 O O . VAL A 1 156 ? 2.020 0.166 -15.823 1.00 91.62 156 VAL A O 1
ATOM 1245 N N . ARG A 1 157 ? 0.495 0.028 -14.190 1.00 93.19 157 ARG A N 1
ATOM 1246 C CA . ARG A 1 157 ? -0.519 -0.663 -15.006 1.00 93.19 157 ARG A CA 1
ATOM 1247 C C . ARG A 1 157 ? -1.009 0.183 -16.189 1.00 93.19 157 ARG A C 1
ATOM 1249 O O . ARG A 1 157 ? -1.456 -0.374 -17.199 1.00 93.19 157 ARG A O 1
ATOM 1256 N N . SER A 1 158 ? -0.896 1.509 -16.103 1.00 92.00 158 SER A N 1
ATOM 1257 C CA . SER A 1 158 ? -1.254 2.451 -17.170 1.00 92.00 158 SER A CA 1
ATOM 1258 C C . SER A 1 158 ? -0.120 2.757 -18.160 1.00 92.00 158 SER A C 1
ATOM 1260 O O . SER A 1 158 ? -0.376 3.399 -19.181 1.00 92.00 158 SER A O 1
ATOM 1262 N N . LEU A 1 159 ? 1.107 2.270 -17.918 1.00 91.12 159 LEU A N 1
ATOM 1263 C CA . LEU A 1 159 ? 2.260 2.553 -18.778 1.00 91.12 159 LEU A CA 1
ATOM 1264 C C . LEU A 1 159 ? 2.035 2.092 -20.220 1.00 91.12 159 LEU A C 1
ATOM 1266 O O . LEU A 1 159 ? 1.545 0.991 -20.494 1.00 91.12 159 LEU A O 1
ATOM 1270 N N . ARG A 1 160 ? 2.455 2.935 -21.159 1.00 90.94 160 ARG A N 1
ATOM 1271 C CA . ARG A 1 160 ? 2.487 2.627 -22.588 1.00 90.94 160 ARG A CA 1
ATOM 1272 C C . ARG A 1 160 ? 3.831 2.015 -22.951 1.00 90.94 160 ARG A C 1
ATOM 1274 O O . ARG A 1 160 ? 4.868 2.605 -22.655 1.00 90.94 160 ARG A O 1
ATOM 1281 N N . SER A 1 161 ? 3.801 0.864 -23.612 1.00 88.50 161 SER A N 1
ATOM 1282 C CA . SER A 1 161 ? 5.003 0.257 -24.193 1.00 88.50 161 SER A CA 1
ATOM 1283 C C . SER A 1 161 ? 5.266 0.855 -25.575 1.00 88.50 161 SER A C 1
ATOM 1285 O O . SER A 1 161 ? 4.298 1.195 -26.265 1.00 88.50 161 SER A O 1
ATOM 1287 N N . PRO A 1 162 ? 6.534 1.002 -25.990 1.00 85.31 162 PRO A N 1
ATOM 1288 C CA . PRO A 1 162 ? 6.836 1.376 -27.362 1.00 85.31 162 PRO A CA 1
ATOM 1289 C C . PRO A 1 162 ? 6.304 0.292 -28.305 1.00 85.31 162 PRO A C 1
ATOM 1291 O O . PRO A 1 162 ? 6.492 -0.899 -28.072 1.00 85.31 162 PRO A O 1
ATOM 1294 N N . GLN A 1 163 ? 5.617 0.709 -29.362 1.00 68.88 163 GLN A N 1
ATOM 1295 C CA . GLN A 1 163 ? 5.299 -0.164 -30.483 1.00 68.88 163 GLN A CA 1
ATOM 1296 C C . GLN A 1 163 ? 6.496 -0.081 -31.422 1.00 68.88 163 GLN A C 1
ATOM 1298 O O . GLN A 1 163 ? 6.581 0.831 -32.241 1.00 68.88 163 GLN A O 1
ATOM 1303 N N . SER A 1 164 ? 7.480 -0.960 -31.243 1.00 59.75 164 SER A N 1
ATOM 1304 C CA . SER A 1 164 ? 8.464 -1.158 -32.296 1.00 59.75 164 SER A CA 1
ATOM 1305 C C . SER A 1 164 ? 7.747 -1.891 -33.425 1.00 59.75 164 SER A C 1
ATOM 1307 O O . SER A 1 164 ? 7.597 -3.107 -33.406 1.00 59.75 164 SER A O 1
ATOM 1309 N N . GLU A 1 165 ? 7.276 -1.152 -34.430 1.00 48.97 165 GLU A N 1
ATOM 1310 C CA . GLU A 1 165 ? 7.223 -1.739 -35.763 1.00 48.97 165 GLU A CA 1
ATOM 1311 C C . GLU A 1 165 ? 8.673 -2.065 -36.091 1.00 48.97 165 GLU A C 1
ATOM 1313 O O . GLU A 1 165 ? 9.480 -1.182 -36.393 1.00 48.97 165 GLU A O 1
ATOM 1318 N N . THR A 1 166 ? 9.057 -3.324 -35.900 1.00 49.38 166 THR A N 1
ATOM 1319 C CA . THR A 1 166 ? 10.347 -3.805 -36.356 1.00 49.38 166 THR A CA 1
ATOM 1320 C C . THR A 1 166 ? 10.364 -3.496 -37.845 1.00 49.38 166 THR A C 1
ATOM 1322 O O . THR A 1 166 ? 9.652 -4.119 -38.631 1.00 49.38 166 THR A O 1
ATOM 1325 N N . ASN A 1 167 ? 11.143 -2.495 -38.248 1.00 46.06 167 ASN A N 1
ATOM 1326 C CA . ASN A 1 167 ? 11.326 -2.095 -39.640 1.00 46.06 167 ASN A CA 1
ATOM 1327 C C . ASN A 1 167 ? 12.110 -3.164 -40.421 1.00 46.06 167 ASN A C 1
ATOM 1329 O O . ASN A 1 167 ? 12.898 -2.850 -41.305 1.00 46.06 167 ASN A O 1
ATOM 1333 N N . LEU A 1 168 ? 11.886 -4.445 -40.129 1.00 48.78 168 LEU A N 1
ATOM 1334 C CA . LEU A 1 168 ? 12.434 -5.576 -40.855 1.00 48.78 168 LEU A CA 1
ATOM 1335 C C . LEU A 1 168 ? 12.024 -5.503 -42.334 1.00 48.78 168 LEU A C 1
ATOM 1337 O O . LEU A 1 168 ? 12.805 -5.859 -43.210 1.00 48.78 168 LEU A O 1
ATOM 1341 N N . HIS A 1 169 ? 10.841 -4.947 -42.629 1.00 49.03 169 HIS A N 1
ATOM 1342 C CA . HIS A 1 169 ? 10.405 -4.675 -44.000 1.00 49.03 169 HIS A CA 1
ATOM 1343 C C . HIS A 1 169 ? 11.178 -3.533 -44.679 1.00 49.03 169 HIS A C 1
ATOM 1345 O O . HIS A 1 169 ? 11.481 -3.645 -45.867 1.00 49.03 169 HIS A O 1
ATOM 1351 N N . LEU A 1 170 ? 11.531 -2.456 -43.964 1.00 46.56 170 LEU A N 1
ATOM 1352 C CA . LEU A 1 170 ? 12.307 -1.352 -44.550 1.00 46.56 170 LEU A CA 1
ATOM 1353 C C . LEU A 1 170 ? 13.789 -1.707 -44.703 1.00 46.56 170 LEU A C 1
ATOM 1355 O O . LEU A 1 170 ? 14.401 -1.292 -45.683 1.00 46.56 170 LEU A O 1
ATOM 1359 N N . ILE A 1 171 ? 14.346 -2.505 -43.787 1.00 49.69 171 ILE A N 1
ATOM 1360 C CA . ILE A 1 171 ? 15.726 -2.999 -43.876 1.00 49.69 171 ILE A CA 1
ATOM 1361 C C . ILE A 1 171 ? 15.863 -3.948 -45.073 1.00 49.69 171 ILE A C 1
ATOM 1363 O O . ILE A 1 171 ? 16.710 -3.699 -45.926 1.00 49.69 171 ILE A O 1
ATOM 1367 N N . LYS A 1 172 ? 14.952 -4.921 -45.247 1.00 4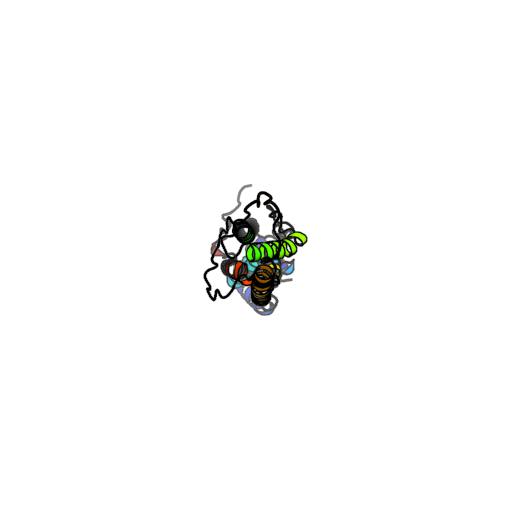8.97 172 LYS A N 1
ATOM 1368 C CA . LYS A 1 172 ? 14.934 -5.791 -46.442 1.00 48.97 172 LYS A CA 1
ATOM 1369 C C . LYS A 1 172 ? 14.765 -4.998 -47.746 1.00 48.97 172 LYS A C 1
ATOM 1371 O O . LYS A 1 172 ? 15.460 -5.250 -48.726 1.00 48.97 172 LYS A O 1
ATOM 1376 N N . ALA A 1 173 ? 13.899 -3.980 -47.762 1.00 48.31 173 ALA A N 1
ATOM 1377 C CA . ALA A 1 173 ? 13.723 -3.116 -48.935 1.00 48.31 173 ALA A CA 1
ATOM 1378 C C . ALA A 1 173 ? 14.966 -2.254 -49.248 1.00 48.31 173 ALA A C 1
ATOM 1380 O O . ALA A 1 173 ? 15.242 -1.954 -50.419 1.00 48.31 173 ALA A O 1
ATOM 1381 N N . ALA A 1 174 ? 15.717 -1.848 -48.219 1.00 50.44 174 ALA A N 1
ATOM 1382 C CA . ALA A 1 174 ? 16.970 -1.113 -48.355 1.00 50.44 174 ALA A CA 1
ATOM 1383 C C . ALA A 1 174 ? 18.117 -2.020 -48.833 1.00 50.44 174 ALA A C 1
ATOM 1385 O O . ALA A 1 174 ? 18.856 -1.616 -49.732 1.00 50.44 174 ALA A O 1
ATOM 1386 N N . GLU A 1 175 ? 18.213 -3.252 -48.328 1.00 52.50 175 GLU A N 1
ATOM 1387 C CA . GLU A 1 175 ? 19.172 -4.275 -48.773 1.00 52.50 175 GLU A CA 1
ATOM 1388 C C . GLU A 1 175 ? 18.944 -4.666 -50.241 1.00 52.50 175 GLU A C 1
ATOM 1390 O O . GLU A 1 175 ? 19.876 -4.614 -51.049 1.00 52.50 175 GLU A O 1
ATOM 1395 N N . ASP A 1 176 ? 17.692 -4.912 -50.643 1.00 51.69 176 ASP A N 1
ATOM 1396 C CA . ASP A 1 176 ? 17.317 -5.178 -52.040 1.00 51.69 176 ASP A CA 1
ATOM 1397 C C . ASP A 1 176 ? 17.623 -3.998 -52.978 1.00 51.69 176 ASP A C 1
ATOM 1399 O O . ASP A 1 176 ? 17.878 -4.169 -54.180 1.00 51.69 176 ASP A O 1
ATOM 1403 N N . SER A 1 177 ? 17.568 -2.775 -52.444 1.00 50.59 177 SER A N 1
ATOM 1404 C CA . SER A 1 177 ? 17.900 -1.550 -53.173 1.00 50.59 177 SER A CA 1
ATOM 1405 C C . SER A 1 177 ? 19.411 -1.343 -53.281 1.00 50.59 177 SER A C 1
ATOM 1407 O O . SER A 1 177 ? 19.889 -0.911 -54.333 1.00 50.59 177 SER A O 1
ATOM 1409 N N . TRP A 1 178 ? 20.185 -1.679 -52.246 1.00 46.62 178 TRP A N 1
ATOM 1410 C CA . TRP A 1 178 ? 21.648 -1.638 -52.272 1.00 46.62 178 TRP A CA 1
ATOM 1411 C C . TRP A 1 178 ? 22.244 -2.725 -53.171 1.00 46.62 178 TRP A C 1
ATOM 1413 O O . TRP A 1 178 ? 23.101 -2.397 -53.993 1.00 46.62 178 TRP A O 1
ATOM 1423 N N . ALA A 1 179 ? 21.726 -3.957 -53.138 1.00 50.47 179 ALA A N 1
ATOM 1424 C CA . ALA A 1 179 ? 22.141 -5.050 -54.024 1.00 50.47 179 ALA A CA 1
ATOM 1425 C C . ALA A 1 179 ? 21.901 -4.730 -55.516 1.00 50.47 179 ALA A C 1
ATOM 1427 O O . ALA A 1 179 ? 22.728 -5.024 -56.387 1.00 50.47 179 ALA A O 1
ATOM 1428 N N . ARG A 1 180 ? 20.792 -4.045 -55.835 1.00 47.53 180 ARG A N 1
ATOM 1429 C CA . ARG A 1 180 ? 20.521 -3.550 -57.197 1.00 47.53 180 ARG A CA 1
ATOM 1430 C C . ARG A 1 180 ? 21.458 -2.414 -57.613 1.00 47.53 180 ARG A C 1
ATOM 1432 O O . ARG A 1 180 ? 21.840 -2.328 -58.783 1.00 47.53 180 ARG A O 1
ATOM 1439 N N . ARG A 1 181 ? 21.851 -1.544 -56.679 1.00 44.84 181 ARG A N 1
ATOM 1440 C CA . ARG A 1 181 ? 22.685 -0.364 -56.959 1.00 44.84 181 ARG A CA 1
ATOM 1441 C C . ARG A 1 181 ? 24.170 -0.711 -57.106 1.00 44.84 181 ARG A C 1
ATOM 1443 O O . ARG A 1 181 ? 24.822 -0.144 -57.984 1.00 44.84 181 ARG A O 1
ATOM 1450 N N . SER A 1 182 ? 24.680 -1.681 -56.348 1.00 44.69 182 SER A N 1
ATOM 1451 C CA . SER A 1 182 ? 26.054 -2.199 -56.460 1.00 44.69 182 SER A CA 1
ATOM 1452 C C . SER A 1 182 ? 26.284 -2.985 -57.762 1.00 44.69 182 SER A C 1
ATOM 1454 O O . SER A 1 182 ? 27.280 -2.757 -58.451 1.00 44.69 182 SER A O 1
ATOM 1456 N N . SER A 1 183 ? 25.307 -3.791 -58.200 1.00 48.94 183 SER A N 1
ATOM 1457 C CA . SER A 1 183 ? 25.312 -4.449 -59.523 1.00 48.94 183 SER A CA 1
ATOM 1458 C C . SER A 1 183 ? 25.398 -3.445 -60.686 1.00 48.94 183 SER A C 1
ATOM 1460 O O . SER A 1 183 ? 26.092 -3.663 -61.686 1.00 48.94 183 SER A O 1
ATOM 1462 N N . SER A 1 184 ? 24.736 -2.293 -60.540 1.00 46.12 184 SER A N 1
ATOM 1463 C CA . SER A 1 184 ? 24.716 -1.247 -61.563 1.00 46.12 184 SER A CA 1
ATOM 1464 C C . SER A 1 184 ? 25.982 -0.374 -61.586 1.00 46.12 184 SER A C 1
ATOM 1466 O O . SER A 1 184 ? 26.267 0.233 -62.623 1.00 46.12 184 SER A O 1
ATOM 1468 N N . TYR A 1 185 ? 26.741 -0.309 -60.485 1.00 37.41 185 TYR A N 1
ATOM 1469 C CA . TYR A 1 185 ? 28.003 0.437 -60.391 1.00 37.41 185 TYR A CA 1
ATOM 1470 C C . TYR A 1 185 ? 29.180 -0.355 -60.992 1.00 37.41 185 TYR A C 1
ATOM 1472 O O . TYR A 1 185 ? 29.956 0.199 -61.772 1.00 37.41 185 TYR A O 1
ATOM 1480 N N . SER A 1 186 ? 29.237 -1.676 -60.768 1.00 43.88 186 SER A N 1
ATOM 1481 C CA . SER A 1 186 ? 30.264 -2.556 -61.358 1.00 43.88 186 SER A CA 1
ATOM 1482 C C . SER A 1 186 ? 30.215 -2.623 -62.890 1.00 43.88 186 SER A C 1
ATOM 1484 O O . SER A 1 186 ? 31.253 -2.735 -63.539 1.00 43.88 186 SER A O 1
ATOM 1486 N N . LYS A 1 187 ? 29.037 -2.465 -63.513 1.00 45.09 187 LYS A N 1
ATOM 1487 C CA . LYS A 1 187 ? 28.916 -2.429 -64.985 1.00 45.09 187 LYS A CA 1
ATOM 1488 C C . LYS A 1 187 ? 29.419 -1.130 -65.633 1.00 45.09 187 LYS A C 1
ATOM 1490 O O . LYS A 1 187 ? 29.579 -1.099 -66.850 1.00 45.09 187 LYS A O 1
ATOM 1495 N N . LYS A 1 188 ? 29.684 -0.062 -64.866 1.00 44.25 188 LYS A N 1
ATOM 1496 C CA . LYS A 1 188 ? 30.092 1.252 -65.407 1.00 44.25 188 LYS A CA 1
ATOM 1497 C C . LYS A 1 188 ? 31.596 1.550 -65.339 1.00 44.25 188 LYS A C 1
ATOM 1499 O O . LYS A 1 188 ? 32.015 2.548 -65.917 1.00 44.25 188 LYS A O 1
ATOM 1504 N N . MET A 1 189 ? 32.420 0.698 -64.721 1.00 37.72 189 MET A N 1
ATOM 1505 C CA . MET A 1 189 ? 33.868 0.946 -64.566 1.00 37.72 189 MET A CA 1
ATOM 1506 C C . MET A 1 189 ? 34.783 0.183 -65.546 1.00 37.72 189 MET A C 1
ATOM 1508 O O . MET A 1 189 ? 35.988 0.117 -65.330 1.00 37.72 189 MET A O 1
ATOM 1512 N N . SER A 1 190 ? 34.265 -0.336 -66.666 1.00 50.53 190 SER A N 1
ATOM 1513 C CA . SER A 1 190 ? 35.087 -1.029 -67.682 1.00 50.53 190 SER A CA 1
ATOM 1514 C C . SER A 1 190 ? 35.615 -0.127 -68.814 1.00 50.53 190 SER A C 1
ATOM 1516 O O . SER A 1 190 ? 36.043 -0.629 -69.848 1.00 50.53 190 SER A O 1
ATOM 1518 N N . ASN A 1 191 ? 35.620 1.208 -68.681 1.00 50.94 191 ASN A N 1
ATOM 1519 C CA . ASN A 1 191 ? 36.290 2.019 -69.707 1.00 50.94 191 ASN A CA 1
ATOM 1520 C C . ASN A 1 191 ? 36.738 3.416 -69.250 1.00 50.94 191 ASN A C 1
ATOM 1522 O O . ASN A 1 191 ? 36.002 4.389 -69.395 1.00 50.94 191 ASN A O 1
ATOM 1526 N N . LYS A 1 192 ? 37.967 3.505 -68.726 1.00 42.16 192 LYS A N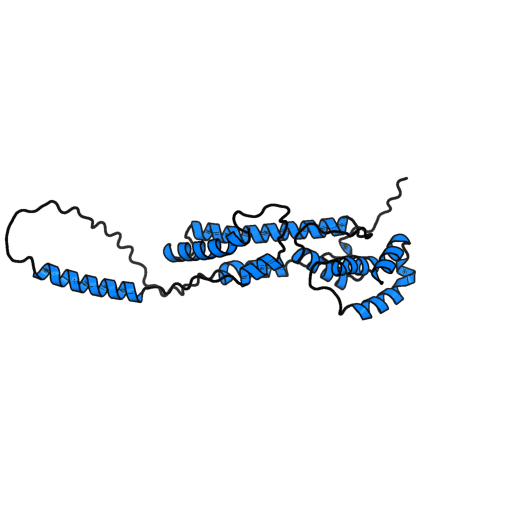 1
ATOM 1527 C CA . LYS A 1 192 ? 38.995 4.529 -69.025 1.00 42.16 192 LYS A CA 1
ATOM 1528 C C . LYS A 1 192 ? 40.022 4.565 -67.899 1.00 42.16 192 LYS A C 1
ATOM 1530 O O . LYS A 1 192 ? 39.702 4.860 -66.753 1.00 42.16 192 LYS A O 1
ATOM 1535 N N . GLY A 1 193 ? 41.274 4.289 -68.254 1.00 46.97 193 GLY A N 1
ATOM 1536 C CA . GLY A 1 193 ? 42.395 4.373 -67.332 1.00 46.97 193 GLY A CA 1
ATOM 1537 C C . GLY A 1 193 ? 42.584 5.779 -66.762 1.00 46.97 193 GLY A C 1
ATOM 1538 O O . GLY A 1 193 ? 42.518 6.763 -67.499 1.00 46.97 193 GLY A O 1
ATOM 1539 N N . ARG A 1 194 ? 42.873 5.840 -65.458 1.00 38.84 194 ARG A N 1
ATOM 1540 C CA . ARG A 1 194 ? 43.899 6.688 -64.823 1.00 38.84 194 ARG A CA 1
ATOM 1541 C C . ARG A 1 194 ? 43.961 6.399 -63.313 1.00 38.84 194 ARG A C 1
ATOM 1543 O O . ARG A 1 194 ? 42.936 6.346 -62.654 1.00 38.84 194 ARG A O 1
ATOM 1550 N N . LYS A 1 195 ? 45.206 6.209 -62.855 1.00 41.09 195 LYS A N 1
ATOM 1551 C CA . LYS A 1 195 ? 45.817 6.267 -61.507 1.00 41.09 195 LYS A CA 1
ATOM 1552 C C . LYS A 1 195 ? 44.909 6.088 -60.273 1.00 41.09 195 LYS A C 1
ATOM 1554 O O . LYS A 1 195 ? 44.071 6.929 -59.977 1.00 41.09 195 LYS A O 1
ATOM 1559 N N . ALA A 1 196 ? 45.200 5.029 -59.514 1.00 40.12 196 ALA A N 1
ATOM 1560 C CA . ALA A 1 196 ? 44.580 4.690 -58.237 1.00 40.12 196 ALA A CA 1
ATOM 1561 C C . ALA A 1 196 ? 44.881 5.728 -57.135 1.00 40.12 196 ALA A C 1
ATOM 1563 O O . ALA A 1 196 ? 46.039 6.091 -56.923 1.00 40.12 196 ALA A O 1
ATOM 1564 N N . MET A 1 197 ? 43.840 6.165 -56.420 1.00 34.44 197 MET A N 1
ATOM 1565 C CA . MET A 1 197 ? 43.949 6.734 -55.069 1.00 34.44 197 MET A CA 1
ATOM 1566 C C . MET A 1 197 ? 43.912 5.594 -54.038 1.00 34.44 197 MET A C 1
ATOM 1568 O O . MET A 1 197 ? 43.314 4.556 -54.331 1.00 34.44 197 MET A O 1
ATOM 1572 N N . PRO A 1 198 ? 44.495 5.761 -52.835 1.00 37.09 198 PRO A N 1
ATOM 1573 C CA . PRO A 1 198 ? 44.369 4.765 -51.780 1.00 37.09 198 PRO A CA 1
ATOM 1574 C C . PRO A 1 198 ? 42.908 4.711 -51.331 1.00 37.09 198 PRO A C 1
ATOM 1576 O O . PRO A 1 198 ? 42.378 5.690 -50.801 1.00 37.09 198 PRO A O 1
ATOM 1579 N N . SER A 1 199 ? 42.246 3.581 -51.571 1.00 40.09 199 SER A N 1
ATOM 1580 C CA . SER A 1 199 ? 40.946 3.298 -50.978 1.00 40.09 199 SER A CA 1
ATOM 1581 C C . SER A 1 199 ? 41.157 3.059 -49.489 1.00 40.09 199 SER A C 1
ATOM 1583 O O . SER A 1 199 ? 41.798 2.084 -49.094 1.00 40.09 199 SER A O 1
ATOM 1585 N N . VAL A 1 200 ? 40.632 3.953 -48.657 1.00 35.62 200 VAL A N 1
ATOM 1586 C CA . VAL A 1 200 ? 40.436 3.653 -47.240 1.00 35.62 200 VAL A CA 1
ATOM 1587 C C . VAL A 1 200 ? 39.385 2.546 -47.184 1.00 35.62 200 VAL A C 1
ATOM 1589 O O . VAL A 1 200 ? 38.221 2.773 -47.505 1.00 35.62 200 VAL A O 1
ATOM 1592 N N . SER A 1 201 ? 39.853 1.336 -46.879 1.00 35.16 201 SER A N 1
ATOM 1593 C CA . SER A 1 201 ? 39.045 0.137 -46.681 1.00 35.16 201 SER A CA 1
ATOM 1594 C C . SER A 1 201 ? 38.230 0.313 -45.409 1.00 35.16 201 SER A C 1
ATOM 1596 O O . SER A 1 201 ? 38.765 0.175 -44.312 1.00 35.16 201 SER A O 1
ATOM 1598 N N . TRP A 1 202 ? 36.947 0.629 -45.558 1.00 32.50 202 TRP A N 1
ATOM 1599 C CA . TRP A 1 202 ? 35.982 0.516 -44.463 1.00 32.50 202 TRP A CA 1
ATOM 1600 C C . TRP A 1 202 ? 35.440 -0.916 -44.325 1.00 32.50 202 TRP A C 1
ATOM 1602 O O . TRP A 1 202 ? 34.596 -1.166 -43.472 1.00 32.50 202 TRP A O 1
ATOM 1612 N N . ASP A 1 203 ? 35.984 -1.869 -45.087 1.00 32.72 203 ASP A N 1
ATOM 1613 C CA . ASP A 1 203 ? 35.587 -3.278 -45.083 1.00 32.72 203 ASP A CA 1
ATOM 1614 C C . ASP A 1 203 ? 36.284 -4.053 -43.953 1.00 32.72 203 ASP A C 1
ATOM 1616 O O . ASP A 1 203 ? 36.952 -5.062 -44.160 1.00 32.72 203 ASP A O 1
ATOM 1620 N N . THR A 1 204 ? 36.127 -3.579 -42.721 1.00 33.16 204 THR A N 1
ATOM 1621 C CA . THR A 1 204 ? 36.002 -4.525 -41.604 1.00 33.16 204 THR A CA 1
ATOM 1622 C C . THR A 1 204 ? 34.519 -4.643 -41.326 1.00 33.16 204 THR A C 1
ATOM 1624 O O . THR A 1 204 ? 33.987 -4.075 -40.374 1.00 33.16 204 THR A O 1
ATOM 1627 N N . GLU A 1 205 ? 33.852 -5.345 -42.240 1.00 37.66 205 GLU A N 1
ATOM 1628 C CA . GLU A 1 205 ? 32.562 -5.968 -42.001 1.00 37.66 205 GLU A CA 1
ATOM 1629 C C . GLU A 1 205 ? 32.693 -6.818 -40.736 1.00 37.66 205 GLU A C 1
ATOM 1631 O O . GLU A 1 205 ? 33.155 -7.958 -40.753 1.00 37.66 205 GLU A O 1
ATOM 1636 N N . ILE A 1 206 ? 32.261 -6.265 -39.607 1.00 35.28 206 ILE A N 1
ATOM 1637 C CA . ILE A 1 206 ? 31.596 -7.103 -38.625 1.00 35.28 206 ILE A CA 1
ATOM 1638 C C . ILE A 1 206 ? 30.261 -7.438 -39.293 1.00 35.28 206 ILE A C 1
ATOM 1640 O O . ILE A 1 206 ? 29.266 -6.746 -39.091 1.00 35.28 206 ILE A O 1
ATOM 1644 N N . GLU A 1 207 ? 30.252 -8.474 -40.139 1.00 35.69 207 GLU A N 1
ATOM 1645 C CA . GLU A 1 207 ? 29.039 -9.235 -40.425 1.00 35.69 207 GLU A CA 1
ATOM 1646 C C . GLU A 1 207 ? 28.598 -9.845 -39.087 1.00 35.69 207 GLU A C 1
ATOM 1648 O O . GLU A 1 207 ? 28.818 -11.019 -38.785 1.00 35.69 207 GLU A O 1
ATOM 1653 N N . ALA A 1 208 ? 27.978 -9.024 -38.239 1.00 37.59 208 ALA A N 1
ATOM 1654 C CA . ALA A 1 208 ? 27.093 -9.507 -37.206 1.00 37.59 208 ALA A CA 1
ATOM 1655 C C . ALA A 1 208 ? 25.880 -10.053 -37.952 1.00 37.59 208 ALA A C 1
ATOM 1657 O O . ALA A 1 208 ? 24.875 -9.375 -38.154 1.00 37.59 208 ALA A O 1
ATOM 1658 N N . LYS A 1 209 ? 26.034 -11.281 -38.444 1.00 31.94 209 LYS A N 1
ATOM 1659 C CA . LYS A 1 209 ? 24.955 -12.085 -38.984 1.00 31.94 209 LYS A CA 1
ATOM 1660 C C . LYS A 1 209 ? 23.945 -12.208 -37.852 1.00 31.94 209 LYS A C 1
ATOM 1662 O O . LYS A 1 209 ? 24.144 -12.993 -36.927 1.00 31.94 209 LYS A O 1
ATOM 1667 N N . CYS A 1 210 ? 22.922 -11.357 -37.871 1.00 33.50 210 CYS A N 1
ATOM 1668 C CA . CYS A 1 210 ? 21.794 -11.503 -36.972 1.00 33.50 210 CYS A CA 1
ATOM 1669 C C . CYS A 1 210 ? 21.247 -12.904 -37.242 1.00 33.50 210 CYS A C 1
ATOM 1671 O O . CYS A 1 210 ? 20.934 -13.199 -38.400 1.00 33.50 210 CYS A O 1
ATOM 1673 N N . PRO A 1 211 ? 21.193 -13.797 -36.241 1.00 34.75 211 PRO A N 1
ATOM 1674 C CA . PRO A 1 211 ? 20.492 -15.050 -36.414 1.00 34.75 211 PRO A CA 1
ATOM 1675 C C . PRO A 1 211 ? 19.075 -14.685 -36.850 1.00 34.75 211 PRO A C 1
ATOM 1677 O O . PRO A 1 211 ? 18.386 -13.963 -36.128 1.00 34.75 211 PRO A O 1
ATOM 1680 N N . GLU A 1 212 ? 18.677 -15.119 -38.048 1.00 40.31 212 GLU A N 1
ATOM 1681 C CA . GLU A 1 212 ? 17.273 -15.171 -38.437 1.00 40.31 212 GLU A CA 1
ATOM 1682 C C . GLU A 1 212 ? 16.587 -16.056 -37.414 1.00 40.31 212 GLU A C 1
ATOM 1684 O O . GLU A 1 212 ? 16.602 -17.282 -37.483 1.00 40.31 212 GLU A O 1
ATOM 1689 N N . ALA A 1 213 ? 16.070 -15.420 -36.388 1.00 40.56 213 ALA A N 1
ATOM 1690 C CA . ALA A 1 213 ? 15.274 -16.074 -35.403 1.00 40.56 213 ALA A CA 1
ATOM 1691 C C . ALA A 1 213 ? 14.016 -15.234 -35.300 1.00 40.56 213 ALA A C 1
ATOM 1693 O O . ALA A 1 213 ? 14.050 -14.012 -35.132 1.00 40.56 213 ALA A O 1
ATOM 1694 N N . ASP A 1 214 ? 12.908 -15.931 -35.490 1.00 37.94 214 ASP A N 1
ATOM 1695 C CA . ASP A 1 214 ? 11.562 -15.514 -35.147 1.00 37.94 214 ASP A CA 1
ATOM 1696 C C . ASP A 1 214 ? 11.495 -15.287 -33.627 1.00 37.94 214 ASP A C 1
ATOM 1698 O O . ASP A 1 214 ? 10.877 -16.048 -32.886 1.00 37.94 214 ASP A O 1
ATOM 1702 N N . TRP A 1 215 ? 12.205 -14.277 -33.120 1.00 45.59 215 TRP A N 1
ATOM 1703 C CA . TRP A 1 215 ? 12.059 -13.846 -31.740 1.00 45.59 215 TRP A CA 1
ATOM 1704 C C . TRP A 1 215 ? 10.743 -13.080 -31.675 1.00 45.59 215 TRP A C 1
ATOM 1706 O O . TRP A 1 215 ? 10.653 -11.942 -32.140 1.00 45.59 215 TRP A O 1
ATOM 1716 N N . GLU A 1 216 ? 9.713 -13.700 -31.104 1.00 46.81 216 GLU A N 1
ATOM 1717 C CA . GLU A 1 216 ? 8.537 -12.972 -30.639 1.00 46.81 216 GLU A CA 1
ATOM 1718 C C . GLU A 1 216 ? 9.017 -11.878 -29.670 1.00 46.81 216 GLU A C 1
ATOM 1720 O O . GLU A 1 216 ? 9.438 -12.132 -28.542 1.00 46.81 216 GLU A O 1
ATOM 1725 N N . HIS A 1 217 ? 9.052 -10.640 -30.158 1.00 61.28 217 HIS A N 1
ATOM 1726 C CA . HIS A 1 217 ? 9.608 -9.499 -29.447 1.00 61.28 217 HIS A CA 1
ATOM 1727 C C . HIS A 1 217 ? 8.679 -9.091 -28.293 1.00 61.28 217 HIS A C 1
ATOM 1729 O O . HIS A 1 217 ? 7.691 -8.379 -28.487 1.00 61.28 217 HIS A O 1
ATOM 1735 N N . GLU A 1 218 ? 9.000 -9.529 -27.075 1.00 60.41 218 GLU A N 1
ATOM 1736 C CA . GLU A 1 218 ? 8.103 -9.422 -25.915 1.00 60.41 218 GLU A CA 1
ATOM 1737 C C . GLU A 1 218 ? 8.437 -8.272 -24.936 1.00 60.41 218 GLU A C 1
ATOM 1739 O O . GLU A 1 218 ? 8.020 -8.280 -23.774 1.00 60.41 218 GLU A O 1
ATOM 1744 N N . CYS A 1 219 ? 9.154 -7.237 -25.392 1.00 74.69 219 CYS A N 1
ATOM 1745 C CA . CYS A 1 219 ? 9.525 -6.070 -24.579 1.00 74.69 219 CYS A CA 1
ATOM 1746 C C . CYS A 1 219 ? 8.336 -5.130 -24.339 1.00 74.69 219 CYS A C 1
ATOM 1748 O O . CYS A 1 219 ? 8.130 -4.123 -25.017 1.00 74.69 219 CYS A O 1
ATOM 1750 N N . ASN A 1 220 ? 7.530 -5.485 -23.341 1.00 86.25 220 ASN A N 1
ATOM 1751 C CA . ASN A 1 220 ? 6.358 -4.743 -22.904 1.00 86.25 220 ASN A CA 1
ATOM 1752 C C . ASN A 1 220 ? 6.536 -4.312 -21.442 1.00 86.25 220 ASN A C 1
ATOM 1754 O O . ASN A 1 220 ? 6.676 -5.154 -20.556 1.00 86.25 220 ASN A O 1
ATOM 1758 N N . LEU A 1 221 ? 6.470 -3.006 -21.168 1.00 90.06 221 LEU A N 1
ATOM 1759 C CA . LEU A 1 221 ? 6.644 -2.443 -19.822 1.00 90.06 221 LEU A CA 1
ATOM 1760 C C . LEU A 1 221 ? 5.689 -3.057 -18.798 1.00 90.06 221 LEU A C 1
ATOM 1762 O O . LEU A 1 221 ? 6.066 -3.260 -17.647 1.00 90.06 221 LEU A O 1
ATOM 1766 N N . LYS A 1 222 ? 4.461 -3.392 -19.212 1.00 90.56 222 LYS A N 1
ATOM 1767 C CA . LYS A 1 222 ? 3.502 -4.036 -18.315 1.00 90.56 222 LYS A CA 1
ATOM 1768 C C . LYS A 1 222 ? 3.938 -5.456 -17.980 1.00 90.56 222 LYS A C 1
ATOM 1770 O O . LYS A 1 222 ? 3.853 -5.837 -16.824 1.00 90.56 222 LYS A O 1
ATOM 1775 N N . ARG A 1 223 ? 4.455 -6.219 -18.947 1.00 88.75 223 ARG A N 1
ATOM 1776 C CA . ARG A 1 223 ? 4.976 -7.572 -18.682 1.00 88.75 223 ARG A CA 1
ATOM 1777 C C . ARG A 1 223 ? 6.209 -7.554 -17.782 1.00 88.75 223 ARG A C 1
ATOM 1779 O O . ARG A 1 223 ? 6.362 -8.465 -16.982 1.00 88.75 223 ARG A O 1
ATOM 1786 N N . LEU A 1 224 ? 7.040 -6.515 -17.886 1.00 90.44 224 LEU A N 1
ATOM 1787 C CA . LEU A 1 224 ? 8.235 -6.363 -17.054 1.00 90.44 224 LEU A CA 1
ATOM 1788 C C . LEU A 1 224 ? 7.915 -5.992 -15.602 1.00 90.44 224 LEU A C 1
ATOM 1790 O O . LEU A 1 224 ? 8.610 -6.447 -14.705 1.00 90.44 224 LEU A O 1
ATOM 1794 N N . LEU A 1 225 ? 6.897 -5.158 -15.367 1.00 92.75 225 LEU A N 1
ATOM 1795 C CA . LEU A 1 225 ? 6.663 -4.578 -14.040 1.00 92.75 225 LEU A CA 1
ATOM 1796 C C . LEU A 1 225 ? 5.414 -5.115 -13.330 1.00 92.75 225 LEU A C 1
ATOM 1798 O O . LEU A 1 225 ? 5.436 -5.310 -12.118 1.00 92.75 225 LEU A O 1
ATOM 1802 N N . VAL A 1 226 ? 4.309 -5.347 -14.047 1.00 94.31 226 VAL A N 1
ATOM 1803 C CA . VAL A 1 226 ? 3.011 -5.678 -13.428 1.00 94.31 226 VAL A CA 1
ATOM 1804 C C . VAL A 1 226 ? 3.043 -6.983 -12.625 1.00 94.31 226 VAL A C 1
ATOM 1806 O O . VAL A 1 226 ? 2.525 -6.957 -11.512 1.00 94.31 226 VAL A O 1
ATOM 1809 N N . PRO A 1 227 ? 3.671 -8.089 -13.080 1.00 95.38 227 PRO A N 1
ATOM 1810 C CA . PRO A 1 227 ? 3.686 -9.331 -12.305 1.00 95.38 227 PRO A CA 1
ATOM 1811 C C . PRO A 1 227 ? 4.290 -9.175 -10.905 1.00 95.38 227 PRO A C 1
ATOM 1813 O O . PRO A 1 227 ? 3.762 -9.719 -9.933 1.00 95.38 227 PRO A O 1
ATOM 1816 N N . ASP A 1 228 ? 5.375 -8.410 -10.780 1.00 95.06 228 ASP A N 1
ATOM 1817 C CA . ASP A 1 228 ? 6.028 -8.192 -9.491 1.00 95.06 228 ASP A CA 1
ATOM 1818 C C . ASP A 1 228 ? 5.241 -7.223 -8.609 1.00 95.06 228 ASP A C 1
ATOM 1820 O O . ASP A 1 228 ? 5.155 -7.431 -7.399 1.00 95.06 228 ASP A O 1
ATOM 1824 N N . ILE A 1 229 ? 4.595 -6.216 -9.198 1.00 94.75 229 ILE A N 1
ATOM 1825 C CA . ILE A 1 229 ? 3.692 -5.315 -8.470 1.00 94.75 229 ILE A CA 1
ATOM 1826 C C . ILE A 1 229 ? 2.474 -6.071 -7.947 1.00 94.75 229 ILE A C 1
ATOM 1828 O O . ILE A 1 229 ? 2.144 -5.953 -6.770 1.00 94.75 229 ILE A O 1
ATOM 1832 N N . ASP A 1 230 ? 1.834 -6.891 -8.777 1.00 95.75 230 ASP A N 1
ATOM 1833 C CA . ASP A 1 230 ? 0.700 -7.710 -8.359 1.00 95.75 230 ASP A CA 1
ATOM 1834 C C . ASP A 1 230 ? 1.130 -8.662 -7.236 1.00 95.75 230 ASP A C 1
ATOM 1836 O O . ASP A 1 230 ? 0.438 -8.780 -6.225 1.00 95.75 230 ASP A O 1
ATOM 1840 N N . ARG A 1 231 ? 2.306 -9.292 -7.345 1.00 97.06 231 ARG A N 1
ATOM 1841 C CA . ARG A 1 231 ? 2.857 -10.147 -6.282 1.00 97.06 231 ARG A CA 1
ATOM 1842 C C . ARG A 1 231 ? 3.054 -9.383 -4.972 1.00 97.06 231 ARG A C 1
ATOM 1844 O O . ARG A 1 231 ? 2.702 -9.901 -3.911 1.00 97.06 231 ARG A O 1
ATOM 1851 N N . LEU A 1 232 ? 3.601 -8.166 -5.031 1.00 96.75 232 LEU A N 1
ATOM 1852 C CA . LEU A 1 232 ? 3.748 -7.301 -3.861 1.00 96.75 232 LEU A CA 1
ATOM 1853 C C . LEU A 1 232 ? 2.383 -6.978 -3.244 1.00 96.75 232 LEU A C 1
ATOM 1855 O O . LEU A 1 232 ? 2.217 -7.155 -2.039 1.00 96.75 232 LEU A O 1
ATOM 1859 N N . GLU A 1 233 ? 1.390 -6.607 -4.053 1.00 96.50 233 GLU A N 1
ATOM 1860 C CA . GLU A 1 233 ? 0.041 -6.267 -3.585 1.00 96.50 233 GLU A CA 1
ATOM 1861 C C . GLU A 1 233 ? -0.655 -7.436 -2.868 1.00 96.50 233 GLU A C 1
ATOM 1863 O O . GLU A 1 233 ? -1.273 -7.252 -1.812 1.00 96.50 233 GLU A O 1
ATOM 1868 N N . HIS A 1 234 ? -0.530 -8.650 -3.413 1.00 96.25 234 HIS A N 1
ATOM 1869 C CA . HIS A 1 234 ? -1.087 -9.865 -2.814 1.00 96.25 234 HIS A CA 1
ATOM 1870 C C . HIS A 1 234 ? -0.344 -10.290 -1.540 1.00 96.25 234 HIS A C 1
ATOM 1872 O O . HIS A 1 234 ? -0.928 -10.956 -0.688 1.00 96.25 234 HIS A O 1
ATOM 1878 N N . SER A 1 235 ? 0.926 -9.899 -1.377 1.00 96.31 235 SER A N 1
ATOM 1879 C CA . SER A 1 235 ? 1.694 -10.210 -0.165 1.00 96.31 235 SER A CA 1
ATOM 1880 C C . SER A 1 235 ? 1.246 -9.403 1.063 1.00 96.31 235 SER A C 1
ATOM 1882 O O . SER A 1 235 ? 1.492 -9.818 2.199 1.00 96.31 235 SER A O 1
ATOM 1884 N N . VAL A 1 236 ? 0.549 -8.278 0.858 1.00 96.31 236 VAL A N 1
ATOM 1885 C CA . VAL A 1 236 ? 0.051 -7.431 1.947 1.00 96.31 236 VAL A CA 1
ATOM 1886 C C . VAL A 1 236 ? -1.226 -8.023 2.527 1.00 96.31 236 VAL A C 1
ATOM 1888 O O . VAL A 1 236 ? -2.284 -8.022 1.897 1.00 96.31 236 VAL A O 1
ATOM 1891 N N . ASN A 1 237 ? -1.134 -8.486 3.770 1.00 93.75 237 ASN A N 1
ATOM 1892 C CA . ASN A 1 237 ? -2.238 -9.128 4.474 1.00 93.75 237 ASN A CA 1
ATOM 1893 C C . ASN A 1 237 ? -2.984 -8.197 5.441 1.00 93.75 237 ASN A C 1
ATOM 1895 O O . ASN A 1 237 ? -4.100 -8.533 5.816 1.00 93.75 237 ASN A O 1
ATOM 1899 N N . GLY A 1 238 ? -2.412 -7.055 5.834 1.00 95.06 238 GLY A N 1
ATOM 1900 C CA . GLY A 1 238 ? -2.896 -6.272 6.978 1.00 95.06 238 GLY A CA 1
ATOM 1901 C C . GLY A 1 238 ? -2.428 -6.849 8.317 1.00 95.06 238 GLY A C 1
ATOM 1902 O O . GLY A 1 238 ? -1.757 -7.882 8.359 1.00 95.06 238 GLY A O 1
ATOM 1903 N N . LEU A 1 239 ? -2.754 -6.170 9.415 1.00 96.81 239 LEU A N 1
ATOM 1904 C CA . LEU A 1 239 ? -2.324 -6.548 10.764 1.00 96.81 239 LEU A CA 1
ATOM 1905 C C . LEU A 1 239 ? -3.319 -7.522 11.408 1.00 96.81 239 LEU A C 1
ATOM 1907 O O . LEU A 1 239 ? -4.530 -7.330 11.308 1.00 96.81 239 LEU A O 1
ATOM 1911 N N . GLY A 1 240 ? -2.820 -8.553 12.095 1.00 94.88 240 GLY A N 1
ATOM 1912 C CA . GLY A 1 240 ? -3.642 -9.407 12.949 1.00 94.88 240 GLY A CA 1
ATOM 1913 C C . GLY A 1 240 ? -3.796 -8.815 14.350 1.00 94.88 240 GLY A C 1
ATOM 1914 O O . GLY A 1 240 ? -2.857 -8.225 14.880 1.00 94.88 240 GLY A O 1
ATOM 1915 N N . LEU A 1 241 ? -4.957 -9.016 14.986 1.00 91.62 241 LEU A N 1
ATOM 1916 C CA . LEU A 1 241 ? -5.168 -8.591 16.379 1.00 91.62 241 LEU A CA 1
ATOM 1917 C C . LEU A 1 241 ? -4.181 -9.263 17.344 1.00 91.62 241 LEU A C 1
ATOM 1919 O O . LEU A 1 241 ? -3.669 -8.608 18.242 1.00 91.62 241 LEU A O 1
ATOM 1923 N N . GLY A 1 242 ? -3.868 -10.544 17.120 1.00 87.44 242 GLY A N 1
ATOM 1924 C CA . GLY A 1 242 ? -2.905 -11.293 17.937 1.00 87.44 242 GLY A CA 1
ATOM 1925 C C . GLY A 1 242 ? -1.454 -10.827 17.790 1.00 87.44 242 GLY A C 1
ATOM 1926 O O . GLY A 1 242 ? -0.616 -11.183 18.611 1.00 87.44 242 GLY A O 1
ATOM 1927 N N . ASP A 1 243 ? -1.154 -10.013 16.776 1.00 84.19 243 ASP A N 1
ATOM 1928 C CA . ASP A 1 243 ? 0.179 -9.447 16.594 1.00 84.19 243 ASP A CA 1
ATOM 1929 C C . ASP A 1 243 ? 0.383 -8.142 17.384 1.00 84.19 243 ASP A C 1
ATOM 1931 O O . ASP A 1 243 ? 1.490 -7.593 17.403 1.00 84.19 243 ASP A O 1
ATOM 1935 N N . ILE A 1 244 ? -0.694 -7.588 17.948 1.00 86.69 244 ILE A N 1
ATOM 1936 C CA . ILE A 1 244 ? -0.662 -6.368 18.747 1.00 86.69 244 ILE A CA 1
ATOM 1937 C C . ILE A 1 244 ? -0.530 -6.793 20.210 1.00 86.69 244 ILE A C 1
ATOM 1939 O O . ILE A 1 244 ? -1.406 -7.504 20.702 1.00 86.69 244 ILE A O 1
ATOM 1943 N N . PRO A 1 245 ? 0.534 -6.375 20.922 1.00 77.56 245 PRO A N 1
ATOM 1944 C CA . PRO A 1 245 ? 0.703 -6.736 22.320 1.00 77.56 245 PRO A CA 1
ATOM 1945 C C . PRO A 1 245 ? -0.538 -6.338 23.119 1.00 77.56 245 PRO A C 1
ATOM 1947 O O . PRO A 1 245 ? -0.956 -5.173 23.083 1.00 77.56 245 PRO A O 1
ATOM 1950 N N . SER A 1 246 ? -1.115 -7.299 23.845 1.00 63.75 246 SER A N 1
ATOM 1951 C CA . SER A 1 246 ? -2.070 -7.021 24.915 1.00 63.75 246 SER A CA 1
ATOM 1952 C C . SER A 1 246 ? -1.415 -6.014 25.849 1.00 63.75 246 SER A C 1
ATOM 1954 O O . SER A 1 246 ? -0.226 -6.132 26.147 1.00 63.75 246 SER A O 1
ATOM 1956 N N . SER A 1 247 ? -2.155 -4.998 26.272 1.00 56.69 247 SER A N 1
ATOM 1957 C CA . SER A 1 247 ? -1.637 -3.972 27.168 1.00 56.69 247 SER A CA 1
ATOM 1958 C C . SER A 1 247 ? -1.340 -4.645 28.504 1.00 56.69 247 SER A C 1
ATOM 1960 O O . SER A 1 247 ? -2.211 -4.788 29.353 1.00 56.69 247 SER A O 1
ATOM 1962 N N . GLY A 1 248 ? -0.101 -5.097 28.687 1.00 44.78 248 GLY A N 1
ATOM 1963 C CA . GLY A 1 248 ? 0.475 -5.244 30.008 1.00 44.78 248 GLY A CA 1
ATOM 1964 C C . GLY A 1 248 ? 0.585 -3.840 30.578 1.00 44.78 248 GLY A C 1
ATOM 1965 O O . GLY A 1 248 ? 1.552 -3.150 30.293 1.00 44.78 248 GLY A O 1
ATOM 1966 N N . ILE A 1 249 ? -0.483 -3.402 31.245 1.00 40.31 249 ILE A N 1
ATOM 1967 C CA . ILE A 1 249 ? -0.497 -2.485 32.385 1.00 40.31 249 ILE A CA 1
ATOM 1968 C C . ILE A 1 249 ? 0.648 -1.453 32.357 1.00 40.31 249 ILE A C 1
ATOM 1970 O O . ILE A 1 249 ? 1.728 -1.702 32.885 1.00 40.31 249 ILE A O 1
ATOM 1974 N N . PHE A 1 250 ? 0.384 -0.252 31.832 1.00 39.28 250 PHE A N 1
ATOM 1975 C CA . PHE A 1 250 ? 1.094 0.945 32.292 1.00 39.28 250 PHE A CA 1
ATOM 1976 C C . PHE A 1 250 ? 0.458 1.389 33.618 1.00 39.28 250 PHE A C 1
ATOM 1978 O O . PHE A 1 250 ? -0.314 2.339 33.687 1.00 39.28 250 PHE A O 1
ATOM 1985 N N . LEU A 1 251 ? 0.757 0.638 34.679 1.00 41.75 251 LEU A N 1
ATOM 1986 C CA . LEU A 1 251 ? 0.924 1.222 36.001 1.00 41.75 251 LEU A CA 1
ATOM 1987 C C . LEU A 1 251 ? 2.398 1.596 36.079 1.00 41.75 251 LEU A C 1
ATOM 1989 O O . LEU A 1 251 ? 3.225 0.755 36.408 1.00 41.75 251 LEU A O 1
ATOM 1993 N N . ASP A 1 252 ? 2.711 2.847 35.782 1.00 34.22 252 ASP A N 1
ATOM 1994 C CA . ASP A 1 252 ? 3.716 3.528 36.582 1.00 34.22 252 ASP A CA 1
ATOM 1995 C C . ASP A 1 252 ? 3.260 4.969 36.799 1.00 34.22 252 ASP A C 1
ATOM 1997 O O . ASP A 1 252 ? 2.833 5.664 35.875 1.00 34.22 252 ASP A O 1
ATOM 2001 N N . ARG A 1 253 ? 3.224 5.307 38.086 1.00 37.69 253 ARG A N 1
ATOM 2002 C CA . ARG A 1 253 ? 2.816 6.579 38.682 1.00 37.69 253 ARG A CA 1
ATOM 2003 C C . ARG A 1 253 ? 3.826 7.682 38.408 1.00 37.69 253 ARG A C 1
ATOM 2005 O O . ARG A 1 253 ? 5.034 7.367 38.386 1.00 37.69 253 ARG A O 1
#

Secondary structure (DSSP, 8-state):
-HHHHHHHHHHTT-HHHHHHHHHHHHHHHGGG--SSSSHHHHHHHHHHHHTT-HHHHHHHHHHHHHH-SSS---TTS---HHHHHHHHHHHHHHHHHHHHHHHHHHHHHHHT-SS-HHHHHHHHHHHHHHHGGGT-SSPP-TT-TT--HHHHHHHHHHPPPP----THHHHHHHHHHHHHHHHHHHTT-SS-----------------------------HHHHHHHHHHHHHHH-----GGGSPP-------

Sequence (253 aa):
MLAKVSELVDDLDCYEQVEVFGDIWIRQLEKSLPKEYGRDLILWILISFVFRQSGLFKSATRTAILHSTGPFMTLELPIRPTIAERINRQRLELLERLTTNIHGVVDGLCVGDRCSFECDSMTLGALLKQIRPLGLWPPPSEPYTEFSFVGIACTVRSLRSPQSETNLHLIKAAEDSWARRSSSYSKKMSNKGRKAMPSVSWDTEIEAKCPEADWEHECNLKRLLVPDIDRLEHSVNGLGLGDIPSSGIFLDR

Organism: Pseudogymnoascus destructans (strain ATCC MYA-4855 / 20631-21) (NCBI:txid658429)

Radius of gyration: 31.11 Å; chains: 1; bounding box: 71×30×108 Å

pLDDT: mean 80.21, std 21.58, range [31.94, 98.25]

Foldseek 3Di:
DLLVVLLVCVVVVPLVVCLVVLVVVCVVCVVVADQADDDVLLSQCSSCLSSVVQVSNQNSLLSLLFHDQFQDDNVPGPDDPVSSVVSQVSSQVLLVLLLVLLVVLLVCLVVVPQDDVVQSVQQNVQSCVQVVVVVSPPPDDPPNHRDGLVVVLVSLQPGDGDDPPPVPVVVVVVVVVVVVVVVVVVVPPPDDDDDDDDPPPPPPPPPPVPPPDPPPPDSGSCVSRNVVSVVSSVVRRGDGSVVDDDPPDPPDD